Protein AF-A0AAD9NJ13-F1 (afdb_monomer_lite)

Organism: Ridgeia piscesae (NCBI:txid27915)

Radius of gyration: 35.2 Å; chains: 1; bounding box: 75×47×108 Å

Foldseek 3Di:
DDDDDDDDDPPPPPPPPPPADPDPPPDPPVVPVVLVVLLCCVVVVDPLVVLVVVDPDPVSSVVVVVVVNVVSCVVSDDDDDDDDDPLQPPLRDPVLVVLVVQLVVCSVVVPPVSNVVSVVVSVVSSVVSVVVVVVVLVVLVPPPDVVSVVVSVCSVVVDDPDPDPPPPPPPCVVVVVCCVVCVVVVVVVPPDPPPPDDPDPPDPVPVVPPPD

pLDDT: mean 70.77, std 21.35, range [30.42, 97.12]

Secondary structure (DSSP, 8-state):
------SSSSSSSGGGSSS-----TTS-----HHHHHHHHHHHHT--HHHHHHH-SSHHHHHHHHHHHHHHHHHHHS--------S---TT--HHHHHHHHHHHHHHHTT-HHHHHHHHHHHHHHHHHHHHHHHHHHHHHHHSS-HHHHHHHHHHHTT-PPPS-------TTHHHHHHHHHHHHHHHHHTS-S-------S--TTTSTTS--

Sequence (212 aa):
MAPIYGDRMLGVVILVCCEAIPDRKDTAFRKDTAHQGCHVAALNALIWGVFKEAATDIHEYTETVSDYITFCEGPCIPTKTITSYSNDKPWFNTYIKHKLQAKQDAYKDNDKDKYKNARYAAEKAIKTGKVKYPDKLEEILTTNNSKNIWQSLKVITNYKPSPKNTTITDTTLPDKLDDFYSRFEKQNTILPSSVTNLPPPASLLSQLLNLS

Structure (mmCIF, N/CA/C/O backbone):
data_AF-A0AAD9NJ13-F1
#
_entry.id   AF-A0AAD9NJ13-F1
#
loop_
_atom_site.group_PDB
_atom_site.id
_atom_site.type_symbol
_atom_site.label_atom_id
_atom_site.label_alt_id
_atom_site.label_comp_id
_atom_site.label_asym_id
_atom_site.label_entity_id
_atom_site.label_seq_id
_atom_site.pdbx_PDB_ins_code
_atom_site.Cartn_x
_atom_site.Cartn_y
_atom_site.Cartn_z
_atom_site.occupancy
_atom_site.B_iso_or_equiv
_atom_site.auth_seq_id
_atom_site.auth_comp_id
_atom_site.auth_asym_id
_atom_site.auth_atom_id
_atom_site.pdbx_PDB_model_num
ATOM 1 N N . MET A 1 1 ? 37.734 0.197 -51.927 1.00 32.97 1 MET A N 1
ATOM 2 C CA . MET A 1 1 ? 38.590 0.112 -50.724 1.00 32.97 1 MET A CA 1
ATOM 3 C C . MET A 1 1 ? 37.899 0.917 -49.627 1.00 32.97 1 MET A C 1
ATOM 5 O O . MET A 1 1 ? 37.990 2.135 -49.640 1.00 32.97 1 MET A O 1
ATOM 9 N N . ALA A 1 2 ? 37.091 0.274 -48.785 1.00 32.53 2 ALA A N 1
ATOM 10 C CA . ALA A 1 2 ? 36.306 0.930 -47.733 1.00 32.53 2 ALA A CA 1
ATOM 11 C C . ALA A 1 2 ? 36.680 0.307 -46.378 1.00 32.53 2 ALA A C 1
ATOM 13 O O . ALA A 1 2 ? 36.795 -0.920 -46.320 1.00 32.53 2 ALA A O 1
ATOM 14 N N . PRO A 1 3 ? 36.905 1.095 -45.311 1.00 34.59 3 PRO A N 1
ATOM 15 C CA . PRO A 1 3 ? 37.263 0.544 -44.017 1.00 34.59 3 PRO A CA 1
ATOM 16 C C . PRO A 1 3 ? 36.012 0.162 -43.212 1.00 34.59 3 PRO A C 1
ATOM 18 O O . PRO A 1 3 ? 35.143 0.978 -42.918 1.00 34.59 3 PRO A O 1
ATOM 21 N N . ILE A 1 4 ? 35.969 -1.128 -42.900 1.00 38.09 4 ILE A N 1
ATOM 22 C CA . ILE A 1 4 ? 35.412 -1.832 -41.739 1.00 38.09 4 ILE A CA 1
ATOM 23 C C . ILE A 1 4 ? 34.872 -0.903 -40.625 1.00 38.09 4 ILE A C 1
ATOM 25 O O . ILE A 1 4 ? 35.628 -0.397 -39.798 1.00 38.09 4 ILE A O 1
ATOM 29 N N . TYR A 1 5 ? 33.548 -0.737 -40.569 1.00 34.81 5 TYR A N 1
ATOM 30 C CA . TYR A 1 5 ? 32.817 -0.268 -39.387 1.00 34.81 5 TYR A CA 1
ATOM 31 C C . TYR A 1 5 ? 32.155 -1.486 -38.748 1.00 34.81 5 TYR A C 1
ATOM 33 O O . TYR A 1 5 ? 31.104 -1.943 -39.187 1.00 34.81 5 TYR A O 1
ATOM 41 N N . GLY A 1 6 ? 32.796 -2.051 -37.735 1.00 40.91 6 GLY A N 1
ATOM 42 C CA . GLY A 1 6 ? 32.268 -3.227 -37.063 1.00 40.91 6 GLY A CA 1
ATOM 43 C C . GLY A 1 6 ? 33.059 -3.538 -35.818 1.00 40.91 6 GLY A C 1
ATOM 44 O O . GLY A 1 6 ? 33.750 -4.540 -35.823 1.00 40.91 6 GLY A O 1
ATOM 45 N N . ASP A 1 7 ? 32.998 -2.670 -34.797 1.00 39.81 7 ASP A N 1
ATOM 46 C CA . ASP A 1 7 ? 33.358 -3.105 -33.436 1.00 39.81 7 ASP A CA 1
ATOM 47 C C . ASP A 1 7 ? 32.968 -2.165 -32.271 1.00 39.81 7 ASP A C 1
ATOM 49 O O . ASP A 1 7 ? 33.735 -1.993 -31.326 1.00 39.81 7 ASP A O 1
ATOM 53 N N . ARG A 1 8 ? 31.808 -1.481 -32.299 1.00 36.66 8 ARG A N 1
ATOM 54 C CA . ARG A 1 8 ? 31.398 -0.612 -31.159 1.00 36.66 8 ARG A CA 1
ATOM 55 C C . ARG A 1 8 ? 29.909 -0.583 -30.793 1.00 36.66 8 ARG A C 1
ATOM 57 O O . ARG A 1 8 ? 29.502 0.290 -30.036 1.00 36.66 8 ARG A O 1
ATOM 64 N N . MET A 1 9 ? 29.092 -1.533 -31.253 1.00 34.72 9 MET A N 1
ATOM 65 C CA . MET A 1 9 ? 27.637 -1.526 -30.976 1.00 34.72 9 MET A CA 1
ATOM 66 C C . MET A 1 9 ? 27.156 -2.600 -29.982 1.00 34.72 9 MET A C 1
ATOM 68 O O . MET A 1 9 ? 25.964 -2.684 -29.717 1.00 34.72 9 MET A O 1
ATOM 72 N N . LEU A 1 10 ? 28.059 -3.378 -29.371 1.00 41.59 10 LEU A N 1
ATOM 73 C CA . LEU A 1 10 ? 27.711 -4.412 -28.374 1.00 41.59 10 LEU A CA 1
ATOM 74 C C . LEU A 1 10 ? 28.021 -4.021 -26.916 1.00 41.59 10 LEU A C 1
ATOM 76 O O . LEU A 1 10 ? 27.718 -4.770 -25.994 1.00 41.59 10 LEU A O 1
ATOM 80 N N . GLY A 1 11 ? 28.564 -2.823 -26.680 1.00 34.22 11 GLY A N 1
ATOM 81 C CA . GLY A 1 11 ? 28.941 -2.357 -25.338 1.00 34.22 11 GLY A CA 1
ATOM 82 C C . GLY A 1 11 ? 27.849 -1.633 -24.539 1.00 34.22 11 GLY A C 1
ATOM 83 O O . GLY A 1 11 ? 28.101 -1.268 -23.396 1.00 34.22 11 GLY A O 1
ATOM 84 N N . VAL A 1 12 ? 26.661 -1.387 -25.106 1.00 36.84 12 VAL A N 1
ATOM 85 C CA . VAL A 1 12 ? 25.657 -0.483 -24.491 1.00 36.84 12 VAL A CA 1
ATOM 86 C C . VAL A 1 12 ? 24.371 -1.197 -24.051 1.00 36.84 12 VAL A C 1
ATOM 88 O O . VAL A 1 12 ? 23.622 -0.660 -23.243 1.00 36.84 12 VAL A O 1
ATOM 91 N N . VAL A 1 13 ? 24.125 -2.437 -24.479 1.00 37.22 13 VAL A N 1
ATOM 92 C CA . VAL A 1 13 ? 22.830 -3.102 -24.217 1.00 37.22 13 VAL A CA 1
ATOM 93 C C . VAL A 1 13 ? 22.818 -3.939 -22.923 1.00 37.22 13 VAL A C 1
ATOM 95 O O . VAL A 1 13 ? 21.755 -4.201 -22.374 1.00 37.22 13 VAL A O 1
ATOM 98 N N . ILE A 1 14 ? 23.976 -4.275 -22.340 1.00 35.78 14 ILE A N 1
ATOM 99 C CA . ILE A 1 14 ? 24.052 -5.124 -21.125 1.00 35.78 14 ILE A CA 1
ATOM 100 C C . ILE A 1 14 ? 24.054 -4.307 -19.811 1.00 35.78 14 ILE A C 1
ATOM 102 O O . ILE A 1 14 ? 23.885 -4.854 -18.723 1.00 35.78 14 ILE A O 1
ATOM 106 N N . LEU A 1 15 ? 24.162 -2.977 -19.874 1.00 31.58 15 LEU A N 1
ATOM 107 C CA . LEU A 1 15 ? 24.264 -2.119 -18.682 1.00 31.58 15 LEU A CA 1
ATOM 108 C C . LEU A 1 15 ? 22.924 -1.605 -18.122 1.00 31.58 15 LEU A C 1
ATOM 110 O O . LEU A 1 15 ? 22.934 -0.808 -17.190 1.00 31.58 15 LEU A O 1
ATOM 114 N N . VAL A 1 16 ? 21.769 -2.065 -18.620 1.00 35.16 16 VAL A N 1
ATOM 115 C CA . VAL A 1 16 ? 20.467 -1.494 -18.206 1.00 35.16 16 VAL A CA 1
ATOM 116 C C . VAL A 1 16 ? 19.760 -2.261 -17.074 1.00 35.16 16 VAL A C 1
ATOM 118 O O . VAL A 1 16 ? 18.856 -1.713 -16.453 1.00 35.16 16 VAL A O 1
ATOM 121 N N . CYS A 1 17 ? 20.191 -3.464 -16.675 1.00 32.75 17 CYS A N 1
ATOM 122 C CA . CYS A 1 17 ? 19.476 -4.212 -15.618 1.00 32.75 17 CYS A CA 1
ATOM 123 C C . CYS A 1 17 ? 20.109 -4.208 -14.215 1.00 32.75 17 CYS A C 1
ATOM 125 O O . CYS A 1 17 ? 19.505 -4.764 -13.299 1.00 32.75 17 CYS A O 1
ATOM 127 N N . CYS A 1 18 ? 21.267 -3.572 -13.992 1.00 30.42 18 CYS A N 1
ATOM 128 C CA . CYS A 1 18 ? 21.975 -3.676 -12.701 1.00 30.42 18 CYS A CA 1
ATOM 129 C C . CYS A 1 18 ? 21.971 -2.418 -11.809 1.00 30.42 18 CYS A C 1
ATOM 131 O O . CYS A 1 18 ? 22.372 -2.505 -10.649 1.00 30.42 18 CYS A O 1
ATOM 133 N N . GLU A 1 19 ? 21.468 -1.269 -12.267 1.00 31.75 19 GLU A N 1
ATOM 134 C CA . GLU A 1 19 ? 21.466 -0.018 -11.485 1.00 31.75 19 GLU A CA 1
ATOM 135 C C . GLU A 1 19 ? 20.055 0.471 -11.133 1.00 31.75 19 GLU A C 1
ATOM 137 O O . GLU A 1 19 ? 19.665 1.586 -11.460 1.00 31.75 19 GLU A O 1
ATOM 142 N N . ALA A 1 20 ? 19.251 -0.344 -10.441 1.00 35.59 20 ALA A N 1
ATOM 143 C CA . ALA A 1 20 ? 17.959 0.146 -9.949 1.00 35.59 20 ALA A CA 1
ATOM 144 C C . ALA A 1 20 ? 17.380 -0.603 -8.735 1.00 35.59 20 ALA A C 1
ATOM 146 O O . ALA A 1 20 ? 16.194 -0.913 -8.718 1.00 35.59 20 ALA A O 1
ATOM 147 N N . ILE A 1 21 ? 18.147 -0.857 -7.666 1.00 33.00 21 ILE A N 1
ATOM 148 C CA . ILE A 1 21 ? 17.538 -1.230 -6.369 1.00 33.00 21 ILE A CA 1
ATOM 149 C C . ILE A 1 21 ? 18.226 -0.489 -5.210 1.00 33.00 21 ILE A C 1
ATOM 151 O O . ILE A 1 21 ? 19.233 -0.970 -4.689 1.00 33.00 21 ILE A O 1
ATOM 155 N N . PRO A 1 22 ? 17.693 0.655 -4.737 1.00 37.81 22 PRO A N 1
ATOM 156 C CA . PRO A 1 22 ? 18.143 1.240 -3.485 1.00 37.81 22 PRO A CA 1
ATOM 157 C C . PRO A 1 22 ? 17.427 0.575 -2.297 1.00 37.81 22 PRO A C 1
ATOM 159 O O . PRO A 1 22 ? 16.258 0.829 -2.013 1.00 37.81 22 PRO A O 1
ATOM 162 N N . ASP A 1 23 ? 18.186 -0.277 -1.610 1.00 35.44 23 ASP A N 1
ATOM 163 C CA . ASP A 1 23 ? 18.244 -0.443 -0.152 1.00 35.44 23 ASP A CA 1
ATOM 164 C C . ASP A 1 23 ? 16.902 -0.500 0.620 1.00 35.44 23 ASP A C 1
ATOM 166 O O . ASP A 1 23 ? 16.429 0.474 1.223 1.00 35.44 23 ASP A O 1
ATOM 170 N N . ARG A 1 24 ? 16.310 -1.702 0.652 1.00 36.34 24 ARG A N 1
ATOM 171 C CA . ARG A 1 24 ? 15.300 -2.112 1.638 1.00 36.34 24 ARG A CA 1
ATOM 172 C C . ARG A 1 24 ? 15.995 -2.987 2.690 1.00 36.34 24 ARG A C 1
ATOM 174 O O . ARG A 1 24 ? 16.157 -4.183 2.476 1.00 36.34 24 ARG A O 1
ATOM 181 N N . LYS A 1 25 ? 16.391 -2.395 3.821 1.00 36.28 25 LYS A N 1
ATOM 182 C CA . LYS A 1 25 ? 17.205 -3.040 4.875 1.00 36.28 25 LYS A CA 1
ATOM 183 C C . LYS A 1 25 ? 16.550 -4.180 5.677 1.00 36.28 25 LYS A C 1
ATOM 185 O O . LYS A 1 25 ? 17.209 -4.726 6.549 1.00 36.28 25 LYS A O 1
ATOM 190 N N . ASP A 1 26 ? 15.334 -4.618 5.349 1.00 34.91 26 ASP A N 1
ATOM 191 C CA . ASP A 1 26 ? 14.615 -5.631 6.152 1.00 34.91 26 ASP A CA 1
ATOM 192 C C . ASP A 1 26 ? 14.372 -6.965 5.432 1.00 34.91 26 ASP A C 1
ATOM 194 O O . ASP A 1 26 ? 13.619 -7.816 5.898 1.00 34.91 26 ASP A O 1
ATOM 198 N N . THR A 1 27 ? 15.021 -7.190 4.295 1.00 38.06 27 THR A N 1
ATOM 199 C CA . THR A 1 27 ? 15.115 -8.528 3.709 1.00 38.06 27 THR A CA 1
ATOM 200 C C . THR A 1 27 ? 16.558 -8.743 3.332 1.00 38.06 27 THR A C 1
ATOM 202 O O . THR A 1 27 ? 17.082 -7.994 2.509 1.00 38.06 27 THR A O 1
ATOM 205 N N . ALA A 1 28 ? 17.189 -9.755 3.922 1.00 32.47 28 ALA A N 1
ATOM 206 C CA . ALA A 1 28 ? 18.437 -10.305 3.430 1.00 32.47 28 ALA A CA 1
ATOM 207 C C . ALA A 1 28 ? 18.227 -10.739 1.970 1.00 32.47 28 ALA A C 1
ATOM 209 O O . ALA A 1 28 ? 17.860 -11.876 1.683 1.00 32.47 28 ALA A O 1
ATOM 210 N N . PHE A 1 29 ? 18.411 -9.810 1.031 1.00 38.31 29 PHE A N 1
ATOM 211 C CA . PHE A 1 29 ? 18.664 -10.135 -0.357 1.00 38.31 29 PHE A CA 1
ATOM 212 C C . PHE A 1 29 ? 20.084 -10.682 -0.355 1.00 38.31 29 PHE A C 1
ATOM 214 O O . PHE A 1 29 ? 21.062 -9.950 -0.514 1.00 38.31 29 PHE A O 1
ATOM 221 N N . ARG A 1 30 ? 20.190 -11.977 -0.045 1.00 36.28 30 ARG A N 1
ATOM 222 C CA . ARG A 1 30 ? 21.359 -12.771 -0.384 1.00 36.28 30 ARG A CA 1
ATOM 223 C C . ARG A 1 30 ? 21.558 -12.503 -1.871 1.00 36.28 30 ARG A C 1
ATOM 225 O O . ARG A 1 30 ? 20.713 -12.867 -2.681 1.00 36.28 30 ARG A O 1
ATOM 232 N N . LYS A 1 31 ? 22.577 -11.714 -2.219 1.00 37.97 31 LYS A N 1
ATOM 233 C CA . LYS A 1 31 ? 23.008 -11.601 -3.607 1.00 37.97 31 LYS A CA 1
ATOM 234 C C . LYS A 1 31 ? 23.446 -13.012 -3.954 1.00 37.97 31 LYS A C 1
ATOM 236 O O . LYS A 1 31 ? 24.515 -13.435 -3.526 1.00 37.97 31 LYS A O 1
ATOM 241 N N . ASP A 1 32 ? 22.567 -13.769 -4.595 1.00 40.91 32 ASP A N 1
ATOM 242 C CA . ASP A 1 32 ? 22.860 -15.116 -5.050 1.00 40.91 32 ASP A CA 1
ATOM 243 C C . ASP A 1 32 ? 23.833 -14.979 -6.221 1.00 40.91 32 ASP A C 1
ATOM 245 O O . ASP A 1 32 ? 23.467 -15.033 -7.392 1.00 40.91 32 ASP A O 1
ATOM 249 N N . THR A 1 33 ? 25.108 -14.769 -5.892 1.00 45.69 33 THR A N 1
ATOM 250 C CA . THR A 1 33 ? 26.243 -14.719 -6.822 1.00 45.69 33 THR A CA 1
ATOM 251 C C . THR A 1 33 ? 26.310 -15.978 -7.697 1.00 45.69 33 THR A C 1
ATOM 253 O O . THR A 1 33 ? 26.922 -15.957 -8.759 1.00 45.69 33 THR A O 1
ATOM 256 N N . ALA A 1 34 ? 25.628 -17.055 -7.288 1.00 47.22 34 ALA A N 1
ATOM 257 C CA . ALA A 1 34 ? 25.436 -18.282 -8.051 1.00 47.22 34 ALA A CA 1
ATOM 258 C C . ALA A 1 34 ? 24.579 -18.101 -9.323 1.00 47.22 34 ALA A C 1
ATOM 260 O O . ALA A 1 34 ? 24.901 -18.693 -10.348 1.00 47.22 34 ALA A O 1
ATOM 261 N N . HIS A 1 35 ? 23.528 -17.269 -9.299 1.00 50.56 35 HIS A N 1
ATOM 262 C CA . HIS A 1 35 ? 22.681 -17.052 -10.485 1.00 50.56 35 HIS A CA 1
ATOM 263 C C . HIS A 1 35 ? 23.383 -16.175 -11.532 1.00 50.56 35 HIS A C 1
ATOM 265 O O . HIS A 1 35 ? 23.313 -16.466 -12.723 1.00 50.56 35 HIS A O 1
ATOM 271 N N . GLN A 1 36 ? 24.152 -15.169 -11.094 1.00 49.59 36 GLN A N 1
ATOM 272 C CA . GLN A 1 36 ? 24.954 -14.337 -12.001 1.00 49.59 36 GLN A CA 1
ATOM 273 C C . GLN A 1 36 ? 26.058 -15.150 -12.709 1.00 49.59 36 GLN A C 1
ATOM 275 O O . GLN A 1 36 ? 26.383 -14.878 -13.863 1.00 49.59 36 GLN A O 1
ATOM 280 N N . GLY A 1 37 ? 26.611 -16.173 -12.042 1.00 51.12 37 GLY A N 1
ATOM 281 C CA . GLY A 1 37 ? 27.586 -17.097 -12.631 1.00 51.12 37 GLY A CA 1
ATOM 282 C C . GLY A 1 37 ? 26.989 -18.058 -13.666 1.00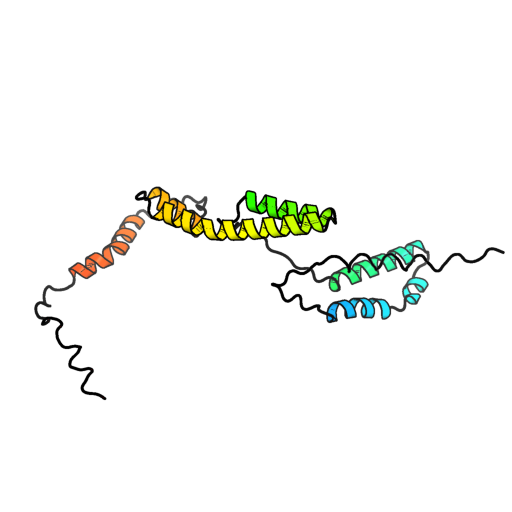 51.12 37 GLY A C 1
ATOM 283 O O . GLY A 1 37 ? 27.666 -18.406 -14.630 1.00 51.12 37 GLY A O 1
ATOM 284 N N . CYS A 1 38 ? 25.715 -18.439 -13.517 1.00 56.09 38 CYS A N 1
ATOM 285 C CA . CYS A 1 38 ? 25.021 -19.321 -14.459 1.00 56.09 38 CYS A CA 1
ATOM 286 C C . CYS A 1 38 ? 24.825 -18.659 -15.834 1.00 56.09 38 CYS A C 1
ATOM 288 O O . CYS A 1 38 ? 25.067 -19.302 -16.851 1.00 56.09 38 CYS A O 1
ATOM 290 N N . HIS A 1 39 ? 24.501 -17.360 -15.869 1.00 56.34 39 HIS A N 1
ATOM 291 C CA . HIS A 1 39 ? 24.297 -16.610 -17.115 1.00 56.34 39 HIS A CA 1
ATOM 292 C C . HIS A 1 39 ? 25.567 -16.540 -17.980 1.00 56.34 39 HIS A C 1
ATOM 294 O O . HIS A 1 39 ? 25.536 -16.790 -19.183 1.00 56.34 39 HIS A O 1
ATOM 300 N N . VAL A 1 40 ? 26.709 -16.232 -17.357 1.00 59.19 40 VAL A N 1
ATOM 301 C CA . VAL A 1 40 ? 27.996 -16.124 -18.061 1.00 59.19 40 VAL A CA 1
ATOM 302 C C . VAL A 1 40 ? 28.516 -17.505 -18.468 1.00 59.19 40 VAL A C 1
ATOM 304 O O . VAL A 1 40 ? 29.058 -17.642 -19.557 1.00 59.19 40 VAL A O 1
ATOM 307 N N . ALA A 1 41 ? 28.320 -18.540 -17.644 1.00 59.91 41 ALA A N 1
ATOM 308 C CA . ALA A 1 41 ? 28.740 -19.903 -17.972 1.00 59.91 41 ALA A CA 1
ATOM 309 C C . ALA A 1 41 ? 27.897 -20.537 -19.089 1.00 59.91 41 ALA A C 1
ATOM 311 O O . ALA A 1 41 ? 28.467 -21.176 -19.967 1.00 59.91 41 ALA A O 1
ATOM 312 N N . ALA A 1 42 ? 26.574 -20.337 -19.086 1.00 60.44 42 ALA A N 1
ATOM 313 C CA . ALA A 1 42 ? 25.687 -20.865 -20.121 1.00 60.44 42 ALA A CA 1
ATOM 314 C C . ALA A 1 42 ? 26.018 -20.261 -21.488 1.00 60.44 42 ALA A C 1
ATOM 316 O O . ALA A 1 42 ? 26.219 -21.016 -22.427 1.00 60.44 42 ALA A O 1
ATOM 317 N N . LEU A 1 43 ? 26.178 -18.933 -21.575 1.00 65.19 43 LEU A N 1
ATOM 318 C CA . LEU A 1 43 ? 26.489 -18.231 -22.827 1.00 65.19 43 LEU A CA 1
ATOM 319 C C . LEU A 1 43 ? 27.948 -18.406 -23.292 1.00 65.19 43 LEU A C 1
ATOM 321 O O . LEU A 1 43 ? 28.199 -18.446 -24.495 1.00 65.19 43 LEU A O 1
ATOM 325 N N . ASN A 1 44 ? 28.914 -18.551 -22.374 1.00 62.47 44 ASN A N 1
ATOM 326 C CA . ASN A 1 44 ? 30.317 -18.815 -22.734 1.00 62.47 44 ASN A CA 1
ATOM 327 C C . ASN A 1 44 ? 30.591 -20.281 -23.094 1.00 62.47 44 ASN A C 1
ATOM 329 O O . ASN A 1 44 ? 31.609 -20.562 -23.723 1.00 62.47 44 ASN A O 1
ATOM 333 N N . ALA A 1 45 ? 29.725 -21.214 -22.691 1.00 60.16 45 ALA A N 1
ATOM 334 C CA . ALA A 1 45 ? 29.843 -22.623 -23.059 1.00 60.16 45 ALA A CA 1
ATOM 335 C C . ALA A 1 45 ? 29.389 -22.903 -24.503 1.00 60.16 45 ALA A C 1
ATOM 337 O O . ALA A 1 45 ? 29.591 -24.014 -24.995 1.00 60.16 45 ALA A O 1
ATOM 338 N N . LEU A 1 46 ? 28.792 -21.922 -25.194 1.00 60.22 46 LEU A N 1
ATOM 339 C CA . LEU A 1 46 ? 28.371 -22.102 -26.576 1.00 60.22 46 LEU A CA 1
ATOM 340 C C . LEU A 1 46 ? 29.503 -21.898 -27.563 1.00 60.22 46 LEU A C 1
ATOM 342 O O . LEU A 1 46 ? 30.108 -20.833 -27.686 1.00 60.22 46 LEU A O 1
ATOM 346 N N . ILE A 1 47 ? 29.677 -22.927 -28.378 1.00 61.38 47 ILE A N 1
ATOM 347 C CA . ILE A 1 47 ? 30.357 -22.838 -29.656 1.00 61.38 47 ILE A CA 1
ATOM 348 C C . ILE A 1 47 ? 29.378 -22.141 -30.612 1.00 61.38 47 ILE A C 1
ATOM 350 O O . ILE A 1 47 ? 28.641 -22.795 -31.345 1.00 61.38 47 ILE A O 1
ATOM 354 N N . TRP A 1 48 ? 29.354 -20.803 -30.600 1.00 73.12 48 TRP A N 1
ATOM 355 C CA . TRP A 1 48 ? 28.555 -19.963 -31.515 1.00 73.12 48 TRP A CA 1
ATOM 356 C C . TRP A 1 48 ? 28.727 -20.346 -32.996 1.00 73.12 48 TRP A C 1
ATOM 358 O O . TRP A 1 48 ? 27.840 -20.118 -33.816 1.00 73.12 48 TRP A O 1
ATOM 368 N N . GLY A 1 49 ? 29.859 -20.979 -33.325 1.00 71.19 49 GLY A N 1
ATOM 369 C CA . GLY A 1 49 ? 30.138 -21.554 -34.638 1.00 71.19 49 GLY A CA 1
ATOM 370 C C . GLY A 1 49 ? 29.108 -22.585 -35.104 1.00 71.19 49 GLY A C 1
ATOM 371 O O . GLY A 1 49 ? 28.788 -22.589 -36.284 1.00 71.19 49 GLY A O 1
ATOM 372 N N . VAL A 1 50 ? 28.509 -23.378 -34.208 1.00 81.56 50 VAL A N 1
ATOM 373 C CA . VAL A 1 50 ? 27.546 -24.431 -34.590 1.00 81.56 50 VAL A CA 1
ATOM 374 C C . VAL A 1 50 ? 26.267 -23.839 -35.186 1.00 81.56 50 VAL A C 1
ATOM 376 O O . VAL A 1 50 ? 25.770 -24.341 -36.187 1.00 81.56 50 VAL A O 1
ATOM 379 N N . PHE A 1 51 ? 25.758 -22.735 -34.633 1.00 81.25 51 PHE A N 1
ATOM 380 C CA . PHE A 1 51 ? 24.593 -22.052 -35.211 1.00 81.25 51 PHE A CA 1
ATOM 381 C C . PHE A 1 51 ? 24.923 -21.390 -36.541 1.00 81.25 51 PHE A C 1
ATOM 383 O O . PHE A 1 51 ? 24.096 -21.362 -37.445 1.00 81.25 51 PHE A O 1
ATOM 390 N N . LYS A 1 52 ? 26.150 -20.881 -36.675 1.00 80.50 52 LYS A N 1
ATOM 391 C CA . LYS A 1 52 ? 26.615 -20.270 -37.917 1.00 80.50 52 LYS A CA 1
ATOM 392 C C . LYS A 1 52 ? 26.802 -21.303 -39.033 1.00 80.50 52 LYS A C 1
ATOM 394 O O . LYS A 1 52 ? 26.593 -20.971 -40.191 1.00 80.50 52 LYS A O 1
ATOM 399 N N . GLU A 1 53 ? 27.210 -22.522 -38.690 1.00 82.62 53 GLU A N 1
ATOM 400 C CA . GLU A 1 53 ? 27.368 -23.639 -39.630 1.00 82.62 53 GLU A CA 1
ATOM 401 C C . GLU A 1 53 ? 26.030 -24.292 -40.000 1.00 82.62 53 GLU A C 1
ATOM 403 O O . GLU A 1 53 ? 25.885 -24.789 -41.114 1.00 82.62 53 GLU A O 1
ATOM 408 N N . ALA A 1 54 ? 25.059 -24.290 -39.084 1.00 83.38 54 ALA A N 1
ATOM 409 C CA . ALA A 1 54 ? 23.731 -24.856 -39.312 1.00 83.38 54 ALA A CA 1
ATOM 410 C C . ALA A 1 54 ? 22.779 -23.911 -40.066 1.00 83.38 54 ALA A C 1
ATOM 412 O O . ALA A 1 54 ? 21.858 -24.389 -40.722 1.00 83.38 54 ALA A O 1
ATOM 413 N N . ALA A 1 55 ? 22.982 -22.594 -39.972 1.00 86.31 55 ALA A N 1
ATOM 414 C CA . ALA A 1 55 ? 22.129 -21.609 -40.626 1.00 86.31 55 ALA A CA 1
ATOM 415 C C . ALA A 1 55 ? 22.464 -21.450 -42.116 1.00 86.31 55 ALA A C 1
ATOM 417 O O . ALA A 1 55 ? 23.628 -21.327 -42.507 1.00 86.31 55 ALA A O 1
ATOM 418 N N . THR A 1 56 ? 21.426 -21.390 -42.947 1.00 87.88 56 THR A N 1
ATOM 419 C CA . THR A 1 56 ? 21.555 -21.180 -44.397 1.00 87.88 56 THR A CA 1
ATOM 420 C C . THR A 1 56 ? 21.571 -19.702 -44.783 1.00 87.88 56 THR A C 1
ATOM 422 O O . THR A 1 56 ? 22.172 -19.335 -45.794 1.00 87.88 56 THR A O 1
ATOM 425 N N . ASP A 1 57 ? 20.962 -18.850 -43.956 1.00 90.50 57 ASP A N 1
ATOM 426 C CA . ASP A 1 57 ? 20.888 -17.402 -44.140 1.00 90.50 57 ASP A CA 1
ATOM 427 C C . ASP A 1 57 ? 21.138 -16.646 -42.822 1.00 90.50 57 ASP A C 1
ATOM 429 O O . ASP A 1 57 ? 20.988 -17.177 -41.717 1.00 90.50 57 ASP A O 1
ATOM 433 N N . ILE A 1 58 ? 21.503 -15.366 -42.932 1.00 88.56 58 ILE A N 1
ATOM 434 C CA . ILE A 1 58 ? 21.719 -14.479 -41.786 1.00 88.56 58 ILE A CA 1
ATOM 435 C C . ILE A 1 58 ? 20.451 -14.299 -40.945 1.00 88.56 58 ILE A C 1
ATOM 437 O O . ILE A 1 58 ? 20.551 -14.125 -39.727 1.00 88.56 58 ILE A O 1
ATOM 441 N N . HIS A 1 59 ? 19.268 -14.351 -41.561 1.00 90.19 59 HIS A N 1
ATOM 442 C CA . HIS A 1 59 ? 18.007 -14.255 -40.831 1.00 90.19 59 HIS A CA 1
ATOM 443 C C . HIS A 1 59 ? 17.750 -15.495 -39.972 1.00 90.19 59 HIS A C 1
ATOM 445 O O . HIS A 1 59 ? 17.470 -15.339 -38.788 1.00 90.19 59 HIS A O 1
ATOM 451 N N . GLU A 1 60 ? 17.973 -16.696 -40.510 1.00 88.94 60 GLU A N 1
ATOM 452 C CA . GLU A 1 60 ? 17.854 -17.963 -39.770 1.00 88.94 60 GLU A CA 1
ATOM 453 C C . GLU A 1 60 ? 18.871 -18.048 -38.618 1.00 88.94 60 GLU A C 1
ATOM 455 O O . GLU A 1 60 ? 18.539 -18.441 -37.497 1.00 88.94 60 GLU A O 1
ATOM 460 N N . TYR A 1 61 ? 20.109 -17.596 -38.848 1.00 87.06 61 TYR A N 1
ATOM 461 C CA . TYR A 1 61 ? 21.113 -17.482 -37.785 1.00 87.06 61 TYR A CA 1
ATOM 462 C C . TYR A 1 61 ? 20.666 -16.529 -36.667 1.00 87.06 61 TYR A C 1
ATOM 464 O O . TYR A 1 61 ? 20.830 -16.821 -35.485 1.00 87.06 61 TYR A O 1
ATOM 472 N N . THR A 1 62 ? 20.099 -15.379 -37.034 1.00 89.19 62 THR A N 1
ATOM 473 C CA . THR A 1 62 ? 19.653 -14.378 -36.054 1.00 89.19 62 THR A CA 1
ATOM 474 C C . THR A 1 62 ? 18.471 -14.895 -35.240 1.00 89.19 62 THR A C 1
ATOM 476 O O . THR A 1 62 ? 18.460 -14.731 -34.024 1.00 89.19 62 THR A O 1
ATOM 479 N N . GLU A 1 63 ? 17.514 -15.556 -35.891 1.00 90.50 63 GLU A N 1
ATOM 480 C CA . GLU A 1 63 ? 16.332 -16.135 -35.248 1.00 90.50 63 GLU A CA 1
ATOM 481 C C . GLU A 1 63 ? 16.719 -17.240 -34.259 1.00 90.50 63 GLU A C 1
ATOM 483 O O . GLU A 1 63 ? 16.374 -17.162 -33.082 1.00 90.50 63 GLU A O 1
ATOM 488 N N . THR A 1 64 ? 17.546 -18.198 -34.687 1.00 88.44 64 THR A N 1
ATOM 489 C CA . THR A 1 64 ? 18.010 -19.301 -33.823 1.00 88.44 64 THR A CA 1
ATOM 490 C C . THR A 1 64 ? 18.820 -18.817 -32.618 1.00 88.44 64 THR A C 1
ATOM 492 O O . THR A 1 64 ? 18.663 -19.337 -31.510 1.00 88.44 64 THR A O 1
ATOM 495 N N . VAL A 1 65 ? 19.661 -17.792 -32.796 1.00 86.69 65 VAL A N 1
ATOM 496 C CA . VAL A 1 65 ? 20.402 -17.165 -31.692 1.00 86.69 65 VAL A CA 1
ATOM 497 C C . VAL A 1 65 ? 19.463 -16.421 -30.741 1.00 86.69 65 VAL A C 1
ATOM 499 O O . VAL A 1 65 ? 19.614 -16.550 -29.524 1.00 86.69 65 VAL A O 1
ATOM 502 N N . SER A 1 66 ? 18.495 -15.664 -31.261 1.00 87.31 66 SER A N 1
ATOM 503 C CA . SER A 1 66 ? 17.495 -14.965 -30.445 1.00 87.31 66 SER A CA 1
ATOM 504 C C . SER A 1 66 ? 16.649 -15.937 -29.622 1.00 87.31 66 SER A C 1
ATOM 506 O O . SER A 1 66 ? 16.523 -15.744 -28.412 1.00 87.31 66 SER A O 1
ATOM 508 N N . ASP A 1 67 ? 16.167 -17.019 -30.233 1.00 87.25 67 ASP A N 1
ATOM 509 C CA . ASP A 1 67 ? 15.397 -18.062 -29.550 1.00 87.25 67 ASP A CA 1
ATOM 510 C C . ASP A 1 67 ? 16.207 -18.730 -28.441 1.00 87.25 67 ASP A C 1
ATOM 512 O O . ASP A 1 67 ? 15.700 -18.970 -27.342 1.00 87.25 67 ASP A O 1
ATOM 516 N N . TYR A 1 68 ? 17.491 -18.992 -28.692 1.00 84.19 68 TYR A N 1
ATOM 517 C CA . TYR A 1 68 ? 18.372 -19.578 -27.690 1.00 84.19 68 TYR A CA 1
ATOM 518 C C . TYR A 1 68 ? 18.637 -18.629 -26.512 1.00 84.19 68 TYR A C 1
ATOM 520 O O . TYR A 1 68 ? 18.665 -19.060 -25.356 1.00 84.19 68 TYR A O 1
ATOM 528 N N . ILE A 1 69 ? 18.803 -17.330 -26.775 1.00 84.69 69 ILE A N 1
ATOM 529 C CA . ILE A 1 69 ? 18.939 -16.317 -25.719 1.00 84.69 69 ILE A CA 1
ATOM 530 C C . ILE A 1 69 ? 17.672 -16.292 -24.859 1.00 84.69 69 ILE A C 1
ATOM 532 O O . ILE A 1 69 ? 17.771 -16.417 -23.638 1.00 84.69 69 ILE A O 1
ATOM 536 N N . THR A 1 70 ? 16.490 -16.232 -25.474 1.00 84.38 70 THR A N 1
ATOM 537 C CA . THR A 1 70 ? 15.207 -16.259 -24.754 1.00 84.38 70 THR A CA 1
ATOM 538 C C . THR A 1 70 ? 14.992 -17.573 -23.995 1.00 84.38 70 THR A C 1
ATOM 540 O O . THR A 1 70 ? 14.469 -17.574 -22.879 1.00 84.38 70 THR A O 1
ATOM 543 N N . PHE A 1 71 ? 15.458 -18.702 -24.533 1.00 84.12 71 PHE A N 1
ATOM 544 C CA . PHE A 1 71 ? 15.469 -19.977 -23.815 1.00 84.12 71 PHE A CA 1
ATOM 545 C C . PHE A 1 71 ? 16.339 -19.915 -22.553 1.00 84.12 71 PHE A C 1
ATOM 547 O O . PHE A 1 71 ? 15.916 -20.397 -21.502 1.00 84.12 71 PHE A O 1
ATOM 554 N N . CYS A 1 72 ? 17.521 -19.298 -22.630 1.00 77.62 72 CYS A N 1
ATOM 555 C CA . CYS A 1 72 ? 18.418 -19.109 -21.488 1.00 77.62 72 CYS A CA 1
ATOM 556 C C . CYS A 1 72 ? 17.875 -18.109 -20.453 1.00 77.62 72 CYS A C 1
ATOM 558 O O . CYS A 1 72 ? 18.176 -18.239 -19.267 1.00 77.62 72 CYS A O 1
ATOM 560 N N . GLU A 1 73 ? 17.037 -17.149 -20.849 1.00 78.25 73 GLU A N 1
ATOM 561 C CA . GLU A 1 73 ? 16.398 -16.204 -19.921 1.00 78.25 73 GLU A CA 1
ATOM 562 C C . GLU A 1 73 ? 15.468 -16.906 -18.918 1.00 78.25 73 GLU A C 1
ATOM 564 O O . GLU A 1 73 ? 15.484 -16.584 -17.727 1.00 78.25 73 GLU A O 1
ATOM 569 N N . GLY A 1 74 ? 14.700 -17.901 -19.371 1.00 71.62 74 GLY A N 1
ATOM 570 C CA . GLY A 1 74 ? 13.726 -18.634 -18.551 1.00 71.62 74 GLY A CA 1
ATOM 571 C C . GLY A 1 74 ? 14.295 -19.267 -17.267 1.00 71.62 74 GLY A C 1
ATOM 572 O O . GLY A 1 74 ? 13.763 -19.012 -16.185 1.00 71.62 74 GLY A O 1
ATOM 573 N N . PRO A 1 75 ? 15.361 -20.086 -17.337 1.00 71.44 75 PRO A N 1
ATOM 574 C CA . PRO A 1 75 ? 15.983 -20.700 -16.166 1.00 71.44 75 PRO A CA 1
ATOM 575 C C . PRO A 1 75 ? 16.935 -19.758 -15.413 1.00 71.44 75 PRO A C 1
ATOM 577 O O . PRO A 1 75 ? 17.180 -19.978 -14.226 1.00 71.44 75 PRO A O 1
ATOM 580 N N . CYS A 1 76 ? 17.478 -18.719 -16.059 1.00 69.44 76 CYS A N 1
ATOM 581 C CA . CYS A 1 76 ? 18.405 -17.787 -15.409 1.00 69.44 76 CYS A CA 1
ATOM 582 C C . CYS A 1 76 ? 17.698 -16.705 -14.577 1.00 69.44 76 CYS A C 1
ATOM 584 O O . CYS A 1 76 ? 18.298 -16.179 -13.635 1.00 69.44 76 CYS A O 1
ATOM 586 N N . ILE A 1 77 ? 16.441 -16.374 -14.889 1.00 72.62 77 ILE A N 1
ATOM 587 C CA . ILE A 1 77 ? 15.660 -15.372 -14.157 1.00 72.62 77 ILE A CA 1
ATOM 588 C C . ILE A 1 77 ? 14.791 -16.080 -13.103 1.00 72.62 77 ILE A C 1
ATOM 590 O O . ILE A 1 77 ? 13.791 -16.717 -13.446 1.00 72.62 77 ILE A O 1
ATOM 594 N N . PRO A 1 78 ? 15.103 -15.958 -11.797 1.00 69.44 78 PRO A N 1
ATOM 595 C CA . PRO A 1 78 ? 14.293 -16.577 -10.758 1.00 69.44 78 PRO A CA 1
ATOM 596 C C . PRO A 1 78 ? 12.910 -15.915 -10.713 1.00 69.44 78 PRO A C 1
ATOM 598 O O . PRO A 1 78 ? 12.739 -14.810 -10.190 1.00 69.44 78 PRO A O 1
ATOM 601 N N . THR A 1 79 ? 11.902 -16.605 -11.243 1.00 71.38 79 THR A N 1
ATOM 602 C CA . THR A 1 79 ? 10.517 -16.129 -11.225 1.00 71.38 79 THR A CA 1
ATOM 603 C C . THR A 1 79 ? 9.911 -16.372 -9.846 1.00 71.38 79 THR A C 1
ATOM 605 O O . THR A 1 79 ? 9.863 -17.499 -9.354 1.00 71.38 79 THR A O 1
ATOM 608 N N . LYS A 1 80 ? 9.439 -15.304 -9.196 1.00 75.44 80 LYS A N 1
ATOM 609 C CA . LYS A 1 80 ? 8.750 -15.385 -7.902 1.00 75.44 80 LYS A CA 1
ATOM 610 C C . LYS A 1 80 ? 7.273 -15.065 -8.083 1.00 75.44 80 LYS A C 1
ATOM 612 O O . LYS A 1 80 ? 6.912 -13.922 -8.351 1.00 75.44 80 LYS A O 1
ATOM 617 N N . THR A 1 81 ? 6.414 -16.056 -7.864 1.00 74.88 81 THR A N 1
ATOM 618 C CA . THR A 1 81 ? 4.963 -15.849 -7.817 1.00 74.88 81 THR A CA 1
ATOM 619 C C . THR A 1 81 ? 4.586 -15.208 -6.484 1.00 74.88 81 THR A C 1
ATOM 621 O O . THR A 1 81 ? 4.676 -15.838 -5.431 1.00 74.88 81 THR A O 1
ATOM 624 N N . ILE A 1 82 ? 4.165 -13.941 -6.512 1.00 70.81 82 ILE A N 1
ATOM 625 C CA . ILE A 1 82 ? 3.658 -13.241 -5.327 1.00 70.81 82 ILE A CA 1
ATOM 626 C C . ILE A 1 82 ? 2.143 -13.439 -5.273 1.00 70.81 82 ILE A C 1
ATOM 628 O O . ILE A 1 82 ? 1.395 -12.809 -6.019 1.00 70.81 82 ILE A O 1
ATOM 632 N N . THR A 1 83 ? 1.670 -14.296 -4.370 1.00 61.28 83 THR A N 1
ATOM 633 C CA . THR A 1 83 ? 0.236 -14.415 -4.085 1.00 61.28 83 THR A CA 1
ATOM 634 C C . THR A 1 83 ? -0.221 -13.189 -3.294 1.00 61.28 83 THR A C 1
ATOM 636 O O . THR A 1 83 ? 0.096 -13.048 -2.110 1.00 61.28 83 THR A O 1
ATOM 639 N N . SER A 1 84 ? -0.953 -12.285 -3.946 1.00 51.59 84 SER A N 1
ATOM 640 C CA . SER A 1 84 ? -1.617 -11.170 -3.271 1.00 51.59 84 SER A CA 1
ATOM 641 C C . SER A 1 84 ? -2.921 -11.664 -2.648 1.00 51.59 84 SER A C 1
ATOM 643 O O . SER A 1 84 ? -3.859 -12.031 -3.353 1.00 51.59 84 SER A O 1
ATOM 645 N N . TYR A 1 85 ? -2.988 -11.698 -1.319 1.00 58.84 85 TYR A N 1
ATOM 646 C CA . TYR A 1 85 ? -4.232 -11.989 -0.617 1.00 58.84 85 TYR A CA 1
ATOM 647 C C . TYR A 1 85 ? -5.063 -10.712 -0.536 1.00 58.84 85 TYR A C 1
ATOM 649 O O . TYR A 1 85 ? -4.574 -9.685 -0.072 1.00 58.84 85 TYR A O 1
ATOM 657 N N . SER A 1 86 ? -6.349 -10.791 -0.887 1.00 56.41 86 SER A N 1
ATOM 658 C CA . SER A 1 86 ? -7.327 -9.697 -0.742 1.00 56.41 86 SER A CA 1
ATOM 659 C C . SER A 1 86 ? -7.671 -9.379 0.729 1.00 56.41 86 SER A C 1
ATOM 661 O O . SER A 1 86 ? -8.776 -8.928 1.034 1.00 56.41 86 SER A O 1
ATOM 663 N N . ASN A 1 87 ? -6.758 -9.681 1.652 1.00 59.50 87 ASN A N 1
ATOM 664 C CA . ASN A 1 87 ? -6.875 -9.449 3.079 1.00 59.50 87 ASN A CA 1
ATOM 665 C C . ASN A 1 87 ? -6.072 -8.186 3.415 1.00 59.50 87 ASN A C 1
ATOM 667 O O . ASN A 1 87 ? -5.004 -8.239 4.033 1.00 59.50 87 ASN A O 1
ATOM 671 N N . ASP A 1 88 ? -6.558 -7.052 2.902 1.00 70.25 88 ASP A N 1
ATOM 672 C CA . ASP A 1 88 ? -5.991 -5.747 3.219 1.00 70.25 88 ASP A CA 1
ATOM 673 C C . ASP A 1 88 ? -6.029 -5.583 4.735 1.00 70.25 88 ASP A C 1
ATOM 675 O O . ASP A 1 88 ? -7.070 -5.720 5.379 1.00 70.25 88 ASP A O 1
ATOM 679 N N . LYS A 1 89 ? -4.865 -5.312 5.322 1.00 81.06 89 LYS A N 1
ATOM 680 C CA . LYS A 1 89 ? -4.782 -5.076 6.760 1.00 81.06 89 LYS A CA 1
ATOM 681 C C . LYS A 1 89 ? -5.715 -3.908 7.100 1.00 81.06 89 LYS A C 1
ATOM 683 O O . LYS A 1 89 ? -5.692 -2.914 6.383 1.00 81.06 89 LYS A O 1
ATOM 688 N N . PRO A 1 90 ? -6.494 -3.956 8.188 1.00 78.44 90 PRO A N 1
ATOM 689 C CA . PRO A 1 90 ? -7.529 -2.950 8.435 1.00 78.44 90 PRO A CA 1
ATOM 690 C C . PRO A 1 90 ? -6.963 -1.551 8.750 1.00 78.44 90 PRO A C 1
ATOM 692 O O . PRO A 1 90 ? -7.638 -0.543 8.562 1.00 78.44 90 PRO A O 1
ATOM 695 N N . TRP A 1 91 ? -5.684 -1.459 9.135 1.00 85.44 91 TRP A N 1
ATOM 696 C CA . TRP A 1 91 ? -4.942 -0.195 9.222 1.00 85.44 91 TRP A CA 1
ATOM 697 C C . TRP A 1 91 ? -4.446 0.340 7.865 1.00 85.44 91 TRP A C 1
ATOM 699 O O . TRP A 1 91 ? -3.956 1.467 7.790 1.00 85.44 91 TRP A O 1
ATOM 709 N N . PHE A 1 92 ? -4.531 -0.451 6.793 1.00 87.69 92 PHE A N 1
ATOM 710 C CA . PHE A 1 92 ? -4.066 -0.125 5.447 1.00 87.69 92 PHE A CA 1
ATOM 711 C C . PHE A 1 92 ? -5.182 0.550 4.642 1.00 87.69 92 PHE A C 1
ATOM 713 O O . PHE A 1 92 ? -5.967 -0.082 3.941 1.00 87.69 92 PHE A O 1
ATOM 720 N N . ASN A 1 93 ? -5.259 1.871 4.769 1.00 87.81 93 ASN A N 1
ATOM 721 C CA . ASN A 1 93 ? -6.291 2.693 4.142 1.00 87.81 93 ASN A CA 1
ATOM 722 C C . ASN A 1 93 ? -5.863 3.260 2.770 1.00 87.81 93 ASN A C 1
ATOM 724 O O . ASN A 1 93 ? -4.704 3.167 2.355 1.00 87.81 93 ASN A O 1
ATOM 728 N N . THR A 1 94 ? -6.808 3.893 2.066 1.00 90.00 94 THR A N 1
ATOM 729 C CA . THR A 1 94 ? -6.570 4.573 0.778 1.00 90.00 94 THR A CA 1
ATOM 730 C C . THR A 1 94 ? -5.506 5.666 0.882 1.00 90.00 94 THR A C 1
ATOM 732 O O . THR A 1 94 ? -4.684 5.806 -0.016 1.00 90.00 94 THR A O 1
ATOM 735 N N . TYR A 1 95 ? -5.446 6.390 2.001 1.00 92.38 95 TYR A N 1
ATOM 736 C CA . TYR A 1 95 ? -4.421 7.406 2.248 1.00 92.38 95 TYR A CA 1
ATOM 737 C C . TYR A 1 95 ? -2.997 6.824 2.213 1.00 92.38 95 TYR A C 1
ATOM 739 O O . TYR A 1 95 ? -2.117 7.372 1.548 1.00 92.38 95 TYR A O 1
AT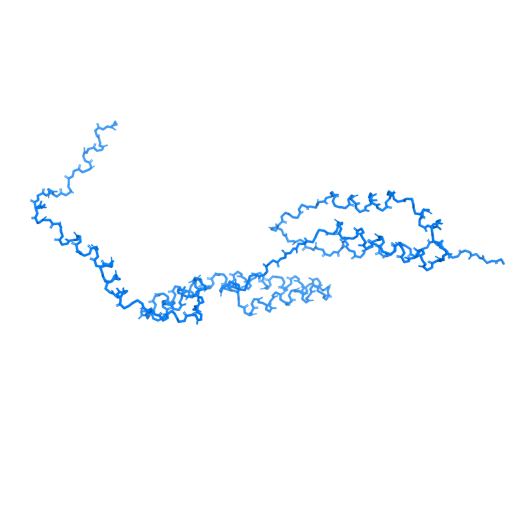OM 747 N N . ILE A 1 96 ? -2.767 5.683 2.868 1.00 93.12 96 ILE A N 1
ATOM 748 C CA . ILE A 1 96 ? -1.478 4.980 2.836 1.00 93.12 96 ILE A CA 1
ATOM 749 C C . ILE A 1 96 ? -1.184 4.467 1.422 1.00 93.12 96 ILE A C 1
ATOM 751 O O . ILE A 1 96 ? -0.046 4.602 0.966 1.00 93.12 96 ILE A O 1
ATOM 755 N N . LYS A 1 97 ? -2.194 3.947 0.702 1.00 91.81 97 LYS A N 1
ATOM 756 C CA . LYS A 1 97 ? -2.051 3.547 -0.712 1.00 91.81 97 LYS A CA 1
ATOM 757 C C . LYS A 1 97 ? -1.576 4.722 -1.573 1.00 91.81 97 LYS A C 1
ATOM 759 O O . LYS A 1 97 ? -0.582 4.575 -2.276 1.00 91.81 97 LYS A O 1
ATOM 764 N N . HIS A 1 98 ? -2.177 5.905 -1.430 1.00 95.25 98 HIS A N 1
ATOM 765 C CA . HIS A 1 98 ? -1.742 7.114 -2.140 1.00 95.25 98 HIS A CA 1
ATOM 766 C C . HIS A 1 98 ? -0.308 7.531 -1.796 1.00 95.25 98 HIS A C 1
ATOM 768 O O . HIS A 1 98 ? 0.446 7.915 -2.686 1.00 95.25 98 HIS A O 1
ATOM 774 N N . LYS A 1 99 ? 0.112 7.440 -0.526 1.00 96.38 99 LYS A N 1
ATOM 775 C CA . LYS A 1 99 ? 1.506 7.746 -0.150 1.00 96.38 99 LYS A CA 1
ATOM 776 C C . LYS A 1 99 ? 2.502 6.747 -0.739 1.00 96.38 99 LYS A C 1
ATOM 778 O O . LYS A 1 99 ? 3.581 7.148 -1.168 1.00 96.38 99 LYS A O 1
ATOM 783 N N . LEU A 1 100 ? 2.145 5.465 -0.785 1.00 94.50 100 LEU A N 1
ATOM 784 C CA . LEU A 1 100 ? 2.967 4.437 -1.426 1.00 94.50 100 LEU A CA 1
ATOM 785 C C . LEU A 1 100 ? 3.031 4.612 -2.943 1.00 94.50 100 LEU A C 1
ATOM 787 O O . LEU A 1 100 ? 4.105 4.440 -3.516 1.00 94.50 100 LEU A O 1
ATOM 791 N N . GLN A 1 101 ? 1.920 4.999 -3.568 1.00 94.31 101 GLN A N 1
ATOM 792 C CA . GLN A 1 101 ? 1.866 5.308 -4.991 1.00 94.31 101 GLN A CA 1
ATOM 793 C C . GLN A 1 101 ? 2.737 6.522 -5.323 1.00 94.31 101 GLN A C 1
ATOM 795 O O . GLN A 1 101 ? 3.619 6.401 -6.159 1.00 94.31 101 GLN A O 1
ATOM 800 N N . ALA A 1 102 ? 2.621 7.624 -4.577 1.00 95.00 102 ALA A N 1
ATOM 801 C CA . ALA A 1 102 ? 3.471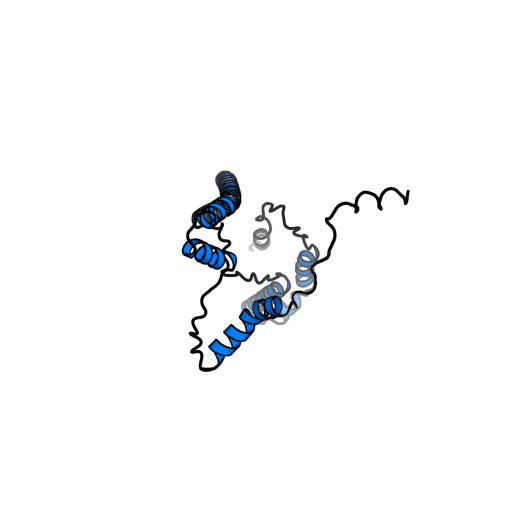 8.802 -4.769 1.00 95.00 102 ALA A CA 1
ATOM 802 C C . ALA A 1 102 ? 4.972 8.484 -4.636 1.00 95.00 102 ALA A C 1
ATOM 804 O O . ALA A 1 102 ? 5.798 9.057 -5.342 1.00 95.00 102 ALA A O 1
ATOM 805 N N . LYS A 1 103 ? 5.336 7.546 -3.748 1.00 95.88 103 LYS A N 1
ATOM 806 C CA . LYS A 1 1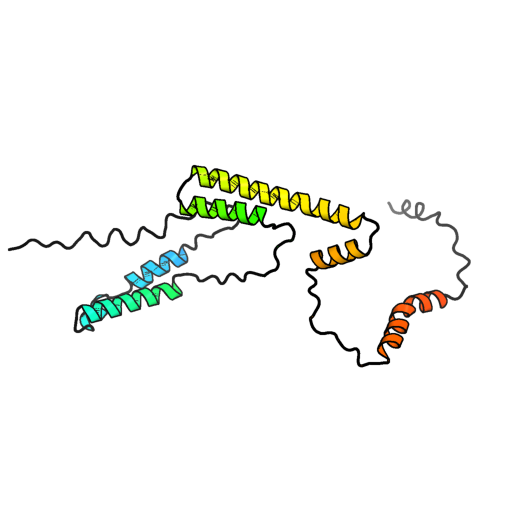03 ? 6.710 7.038 -3.644 1.00 95.88 103 LYS A CA 1
ATOM 807 C C . LYS A 1 103 ? 7.125 6.264 -4.900 1.00 95.88 103 LYS A C 1
ATOM 809 O O . LYS A 1 103 ? 8.249 6.428 -5.361 1.00 95.88 103 LYS A O 1
ATOM 814 N N . GLN A 1 104 ? 6.242 5.416 -5.426 1.00 94.25 104 GLN A N 1
ATOM 815 C CA . GLN A 1 104 ? 6.502 4.658 -6.650 1.00 94.25 104 GLN A CA 1
ATOM 816 C C . GLN A 1 104 ? 6.611 5.574 -7.872 1.00 94.25 104 GLN A C 1
ATOM 818 O O . GLN A 1 104 ? 7.481 5.360 -8.709 1.00 94.25 104 GLN A O 1
ATOM 823 N N . ASP A 1 105 ? 5.768 6.598 -7.956 1.00 94.25 105 ASP A N 1
ATOM 824 C CA . ASP A 1 105 ? 5.785 7.570 -9.046 1.00 94.25 105 ASP A CA 1
ATOM 825 C C . ASP A 1 105 ? 7.071 8.402 -8.998 1.00 94.25 105 ASP A C 1
ATOM 827 O O . ASP A 1 105 ? 7.775 8.489 -9.994 1.00 94.25 105 ASP A O 1
ATOM 831 N N . ALA A 1 106 ? 7.482 8.881 -7.818 1.00 94.94 106 ALA A N 1
ATOM 832 C CA . ALA A 1 106 ? 8.760 9.580 -7.658 1.00 94.94 106 ALA A CA 1
ATOM 833 C C . ALA A 1 106 ? 9.981 8.715 -8.027 1.00 94.94 106 ALA A C 1
ATOM 835 O O . ALA A 1 106 ? 10.977 9.229 -8.525 1.00 94.94 106 ALA A O 1
ATOM 836 N N . TYR A 1 107 ? 9.902 7.401 -7.791 1.00 91.31 107 TYR A N 1
ATOM 837 C CA . TYR A 1 107 ? 10.933 6.462 -8.226 1.00 91.31 107 TYR A CA 1
ATOM 838 C C . TYR A 1 107 ? 10.963 6.316 -9.754 1.00 91.31 107 TYR A C 1
ATOM 840 O O . TYR A 1 107 ? 12.042 6.327 -10.338 1.00 91.31 107 TYR A O 1
ATOM 848 N N . LYS A 1 108 ? 9.795 6.224 -10.404 1.00 94.06 108 LYS A N 1
ATOM 849 C CA . LYS A 1 108 ? 9.689 6.177 -11.872 1.00 94.06 108 LYS A CA 1
ATOM 850 C C . LYS A 1 108 ? 10.181 7.467 -12.530 1.00 94.06 108 LYS A C 1
ATOM 852 O O . LYS A 1 108 ? 10.820 7.399 -13.572 1.00 94.06 108 LYS A O 1
ATOM 857 N N . ASP A 1 109 ? 9.937 8.609 -11.892 1.00 91.62 109 ASP A N 1
ATOM 858 C CA . ASP A 1 109 ? 10.398 9.928 -12.340 1.00 91.62 109 ASP A CA 1
ATOM 859 C C . ASP A 1 109 ? 11.922 10.127 -12.156 1.00 91.62 109 ASP A C 1
ATOM 861 O O . ASP A 1 109 ? 12.464 11.144 -12.580 1.00 91.62 109 ASP A O 1
ATOM 865 N N . ASN A 1 110 ? 12.622 9.182 -11.506 1.00 92.06 110 ASN A N 1
ATOM 866 C CA . ASN A 1 110 ? 14.048 9.241 -11.151 1.00 92.06 110 ASN A CA 1
ATOM 867 C C . ASN A 1 110 ? 14.459 10.496 -10.339 1.00 92.06 110 ASN A C 1
ATOM 869 O O . ASN A 1 110 ? 15.630 10.882 -10.300 1.00 92.06 110 ASN A O 1
ATOM 873 N N . ASP A 1 111 ? 13.499 11.123 -9.651 1.00 93.31 111 ASP A N 1
ATOM 874 C CA . ASP A 1 111 ? 13.710 12.292 -8.795 1.00 93.31 111 ASP A CA 1
ATOM 875 C C . ASP A 1 111 ? 14.053 11.840 -7.367 1.00 93.31 111 ASP A C 1
ATOM 877 O O . ASP A 1 111 ? 13.199 11.398 -6.587 1.00 93.31 111 ASP A O 1
ATOM 881 N N . LYS A 1 112 ? 15.339 11.948 -7.016 1.00 92.56 112 LYS A N 1
ATOM 882 C CA . LYS A 1 112 ? 15.883 11.462 -5.738 1.00 92.56 112 LYS A CA 1
ATOM 883 C C . LYS A 1 112 ? 15.314 12.201 -4.525 1.00 92.56 112 LYS A C 1
ATOM 885 O O . LYS A 1 112 ? 15.041 11.561 -3.502 1.00 92.56 112 LYS A O 1
ATOM 890 N N . ASP A 1 113 ? 15.115 13.512 -4.619 1.00 94.25 113 ASP A N 1
ATOM 891 C CA . ASP A 1 113 ? 14.648 14.327 -3.494 1.00 94.25 113 ASP A CA 1
ATOM 892 C C . ASP A 1 113 ? 13.152 14.123 -3.259 1.00 94.25 113 ASP A C 1
ATOM 894 O O . ASP A 1 113 ? 12.711 13.878 -2.124 1.00 94.25 113 ASP A O 1
ATOM 898 N N . LYS A 1 114 ? 12.367 14.100 -4.341 1.00 93.94 114 LYS A N 1
ATOM 899 C CA . LYS A 1 114 ? 10.943 13.747 -4.294 1.00 93.94 114 LYS A CA 1
ATOM 900 C C . LYS A 1 114 ? 10.746 12.327 -3.768 1.00 93.94 114 LYS A C 1
ATOM 902 O O . LYS A 1 114 ? 9.882 12.113 -2.912 1.00 93.94 114 LYS A O 1
ATOM 907 N N . TYR A 1 115 ? 11.583 11.373 -4.186 1.00 95.94 115 TYR A N 1
ATOM 908 C CA . TYR A 1 115 ? 11.541 9.999 -3.681 1.00 95.94 115 TYR A CA 1
ATOM 909 C C . TYR A 1 115 ? 11.829 9.927 -2.180 1.00 95.94 115 TYR A C 1
ATOM 911 O O . TYR A 1 115 ? 11.081 9.278 -1.443 1.00 95.94 115 TYR A O 1
ATOM 919 N N . LYS A 1 116 ? 12.870 10.617 -1.694 1.00 95.88 116 LYS A N 1
ATOM 920 C CA . LYS A 1 116 ? 13.221 10.650 -0.264 1.00 95.88 116 LYS A CA 1
ATOM 921 C C . LYS A 1 116 ? 12.065 11.184 0.585 1.00 95.88 116 LYS A C 1
ATOM 923 O O . LYS A 1 116 ? 11.700 10.568 1.592 1.00 95.88 116 LYS A O 1
ATOM 928 N N . ASN A 1 117 ? 11.448 12.278 0.147 1.00 97.12 117 ASN A N 1
ATOM 929 C CA . ASN A 1 117 ? 10.311 12.887 0.836 1.00 97.12 117 ASN A CA 1
ATOM 930 C C . ASN A 1 117 ? 9.072 11.982 0.812 1.00 97.12 117 ASN A C 1
ATOM 932 O O . ASN A 1 117 ? 8.445 11.751 1.851 1.00 97.12 117 ASN A O 1
ATOM 936 N N . ALA A 1 118 ? 8.740 11.410 -0.349 1.00 96.12 118 ALA A N 1
ATOM 937 C CA . ALA A 1 118 ? 7.612 10.495 -0.497 1.00 96.12 118 ALA A CA 1
ATOM 938 C C . ALA A 1 118 ? 7.804 9.202 0.314 1.00 96.12 118 ALA A C 1
ATOM 940 O O . ALA A 1 118 ? 6.858 8.718 0.941 1.00 96.12 118 ALA A O 1
ATOM 941 N N . ARG A 1 119 ? 9.035 8.678 0.379 1.00 95.81 119 ARG A N 1
ATOM 942 C CA . ARG A 1 119 ? 9.401 7.536 1.227 1.00 95.81 119 ARG A CA 1
ATOM 943 C C . ARG A 1 119 ? 9.141 7.841 2.697 1.00 95.81 119 ARG A C 1
ATOM 945 O O . ARG A 1 119 ? 8.425 7.078 3.345 1.00 95.81 119 ARG A O 1
ATOM 952 N N . TYR A 1 120 ? 9.664 8.957 3.204 1.00 97.12 120 TYR A N 1
ATOM 953 C CA . TYR A 1 120 ? 9.455 9.353 4.599 1.00 97.12 120 TYR A CA 1
ATOM 954 C C . TYR A 1 120 ? 7.965 9.551 4.914 1.00 97.12 120 TYR A C 1
ATOM 956 O O . TYR A 1 120 ? 7.464 9.066 5.932 1.00 97.12 120 TYR A O 1
ATOM 964 N N . ALA A 1 121 ? 7.224 10.199 4.011 1.00 96.31 121 AL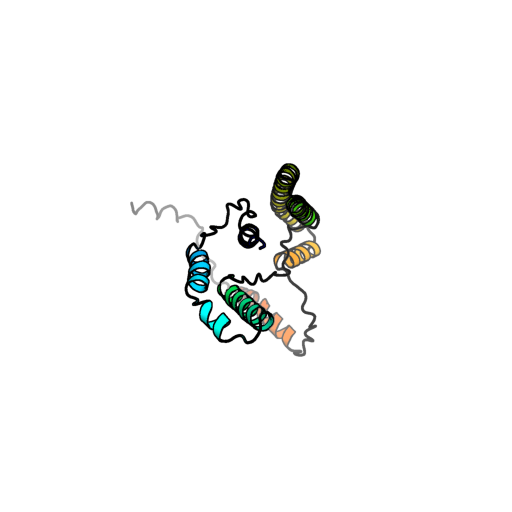A A N 1
ATOM 965 C CA . ALA A 1 121 ? 5.785 10.392 4.159 1.00 96.31 121 ALA A CA 1
ATOM 966 C C . ALA A 1 121 ? 5.013 9.061 4.198 1.00 96.31 121 ALA A C 1
ATOM 968 O O . ALA A 1 121 ? 4.106 8.904 5.018 1.00 96.31 121 ALA A O 1
ATOM 969 N N . ALA A 1 122 ? 5.378 8.093 3.352 1.00 95.94 122 ALA A N 1
ATOM 970 C CA . ALA A 1 122 ? 4.771 6.765 3.343 1.00 95.94 122 ALA A CA 1
ATOM 971 C C . ALA A 1 122 ? 5.080 5.981 4.627 1.00 95.94 122 ALA A C 1
ATOM 973 O O . ALA A 1 122 ? 4.172 5.408 5.230 1.00 95.94 122 ALA A O 1
ATOM 974 N N . GLU A 1 123 ? 6.331 5.994 5.090 1.00 95.38 123 GLU A N 1
ATOM 975 C CA . GLU A 1 123 ? 6.729 5.346 6.346 1.00 95.38 123 GLU A CA 1
ATOM 976 C C . GLU A 1 123 ? 5.989 5.947 7.548 1.00 95.38 123 GLU A C 1
ATOM 978 O O . GLU A 1 123 ? 5.472 5.211 8.394 1.00 95.38 123 GLU A O 1
ATOM 983 N N . LYS A 1 124 ? 5.869 7.280 7.595 1.00 96.81 124 LYS A N 1
ATOM 984 C CA . LYS A 1 124 ? 5.103 7.984 8.630 1.00 96.81 124 LYS A CA 1
ATOM 985 C C . LYS A 1 124 ? 3.623 7.606 8.584 1.00 96.81 124 LYS A C 1
ATOM 987 O O . LYS A 1 124 ? 3.066 7.251 9.618 1.00 96.81 124 LYS A O 1
ATOM 992 N N . ALA A 1 125 ? 3.007 7.601 7.402 1.00 94.56 125 ALA A N 1
ATOM 993 C CA . ALA A 1 125 ? 1.606 7.216 7.232 1.00 94.56 125 ALA A CA 1
ATOM 994 C C . ALA A 1 125 ? 1.333 5.776 7.700 1.00 94.56 125 ALA A C 1
ATOM 996 O O . ALA A 1 125 ? 0.337 5.534 8.381 1.00 94.56 125 ALA A O 1
ATOM 997 N N . ILE A 1 126 ? 2.235 4.835 7.400 1.00 93.94 126 ILE A N 1
ATOM 998 C CA . ILE A 1 126 ? 2.130 3.441 7.857 1.00 93.94 126 ILE A CA 1
ATOM 999 C C . ILE A 1 126 ? 2.241 3.354 9.380 1.00 93.94 126 ILE A C 1
ATOM 1001 O O . ILE A 1 126 ? 1.420 2.687 10.009 1.00 93.94 126 ILE A O 1
ATOM 1005 N N . LYS A 1 127 ? 3.235 4.022 9.982 1.00 94.94 127 LYS A N 1
ATOM 1006 C CA . LYS A 1 127 ? 3.408 4.049 11.445 1.00 94.94 127 LYS A CA 1
ATOM 1007 C C . LYS A 1 127 ? 2.162 4.611 12.125 1.00 94.94 127 LYS A C 1
ATOM 1009 O O . LYS A 1 127 ? 1.611 3.971 13.012 1.00 94.94 127 LYS A O 1
ATOM 1014 N N . THR A 1 128 ? 1.667 5.752 11.649 1.00 94.12 128 THR A N 1
ATOM 1015 C CA . THR A 1 128 ? 0.447 6.373 12.174 1.00 94.12 128 THR A CA 1
ATOM 1016 C C . THR A 1 128 ? -0.779 5.479 11.998 1.00 94.12 128 THR A C 1
ATOM 1018 O O . THR A 1 128 ? -1.564 5.356 12.930 1.00 94.12 128 THR A O 1
ATOM 1021 N N . GLY A 1 129 ? -0.949 4.828 10.844 1.00 92.25 129 GLY A N 1
ATOM 1022 C CA . GLY A 1 129 ? -2.071 3.913 10.616 1.00 92.25 129 GLY A CA 1
ATOM 1023 C C . GLY A 1 129 ? -2.062 2.721 11.573 1.00 92.25 129 GLY A C 1
ATOM 1024 O O . GLY A 1 129 ? -3.100 2.380 12.135 1.00 92.25 129 GLY A O 1
ATOM 1025 N N . LYS A 1 130 ? -0.885 2.129 11.808 1.00 91.94 130 LYS A N 1
ATOM 1026 C CA . LYS A 1 130 ? -0.721 1.018 12.756 1.00 91.94 130 LYS A CA 1
ATOM 1027 C C . LYS A 1 130 ? -1.027 1.416 14.198 1.00 91.94 130 LYS A C 1
ATOM 1029 O O . LYS A 1 130 ? -1.614 0.608 14.901 1.00 91.94 130 LYS A O 1
ATOM 1034 N N . VAL A 1 131 ? -0.632 2.622 14.613 1.00 92.75 131 VAL A N 1
ATOM 1035 C CA . VAL A 1 131 ? -0.877 3.131 15.975 1.00 92.75 131 VAL A CA 1
ATOM 1036 C C . VAL A 1 131 ? -2.344 3.501 16.178 1.00 92.75 131 VAL A C 1
ATOM 1038 O O . VAL A 1 131 ? -2.915 3.139 17.188 1.00 92.75 131 VAL A O 1
ATOM 1041 N N . LYS A 1 132 ? -2.988 4.152 15.204 1.00 90.75 132 LYS A N 1
ATOM 1042 C CA . LYS A 1 132 ? -4.382 4.614 15.350 1.00 90.75 132 LYS A CA 1
ATOM 1043 C C . LYS A 1 132 ? -5.429 3.502 15.311 1.00 90.75 132 LYS A C 1
ATOM 1045 O O . LYS A 1 132 ? -6.561 3.703 15.734 1.00 90.75 132 LYS A O 1
ATOM 1050 N N . TYR A 1 133 ? -5.105 2.372 14.688 1.00 89.31 133 TYR A N 1
ATOM 1051 C CA . TYR A 1 133 ? -6.055 1.276 14.530 1.00 89.31 133 TYR A CA 1
ATOM 1052 C C . TYR A 1 133 ? -6.481 0.613 15.853 1.00 89.31 133 TYR A C 1
ATOM 1054 O O . TYR A 1 133 ? -7.689 0.463 16.024 1.00 89.31 133 TYR A O 1
ATOM 1062 N N . PRO A 1 134 ? -5.571 0.220 16.771 1.00 88.56 134 PRO A N 1
ATOM 1063 C CA . PRO A 1 134 ? -5.968 -0.316 18.073 1.00 88.56 134 PRO A CA 1
ATOM 1064 C C . PRO A 1 134 ? -6.805 0.684 18.873 1.00 88.56 134 PRO A C 1
ATOM 1066 O O . PRO A 1 134 ? -7.871 0.295 19.329 1.00 88.56 134 PRO A O 1
ATOM 1069 N N . ASP A 1 135 ? -6.426 1.966 18.919 1.00 89.75 135 ASP A N 1
ATOM 1070 C CA . ASP A 1 135 ? -7.200 3.005 19.621 1.00 89.75 135 ASP A CA 1
ATOM 1071 C C . ASP A 1 135 ? -8.654 3.064 19.120 1.00 89.75 135 ASP A C 1
ATOM 1073 O O . ASP A 1 135 ? -9.610 3.035 19.893 1.00 89.75 135 ASP A O 1
ATOM 1077 N N . LYS A 1 136 ? -8.833 3.070 17.792 1.00 87.69 136 LYS A N 1
ATOM 1078 C CA . LYS A 1 136 ? -10.162 3.045 17.169 1.00 87.69 136 LYS A CA 1
ATOM 1079 C C . LYS A 1 136 ? -10.919 1.757 17.497 1.00 87.69 136 LYS A C 1
ATOM 1081 O O . LYS A 1 136 ? -12.139 1.768 17.619 1.00 87.69 136 LYS A O 1
ATOM 1086 N N . LEU A 1 137 ? -10.219 0.629 17.572 1.00 86.50 137 LEU A N 1
ATOM 1087 C CA . LEU A 1 137 ? -10.833 -0.651 17.894 1.00 86.50 137 LEU A CA 1
ATOM 1088 C C . LEU A 1 137 ? -11.318 -0.673 19.349 1.00 86.50 137 LEU A C 1
ATOM 1090 O O . LEU A 1 137 ? -12.446 -1.087 19.594 1.00 86.50 137 LEU A O 1
ATOM 1094 N N . GLU A 1 138 ? -10.508 -0.181 20.285 1.00 88.25 138 GLU A N 1
ATOM 1095 C CA . GLU A 1 138 ? -10.856 -0.055 21.705 1.00 88.25 138 GLU A CA 1
ATOM 1096 C C . GLU A 1 138 ? -12.046 0.887 21.923 1.00 88.25 138 GLU A C 1
ATOM 1098 O O . GLU A 1 138 ? -12.961 0.557 22.678 1.00 88.25 138 GLU A O 1
ATOM 1103 N N . GLU A 1 139 ? -12.111 2.008 21.204 1.00 89.06 139 GLU A N 1
ATOM 1104 C CA . GLU A 1 139 ? -13.271 2.912 21.216 1.00 89.06 139 GLU A CA 1
ATOM 1105 C C . GLU A 1 139 ? -14.566 2.190 20.792 1.00 89.06 139 GLU A C 1
ATOM 1107 O O . GLU A 1 139 ? -15.611 2.289 21.445 1.00 89.06 139 GLU A O 1
ATOM 1112 N N . ILE A 1 140 ? -14.501 1.391 19.722 1.00 85.81 140 ILE A N 1
ATOM 1113 C CA . ILE A 1 140 ? -15.662 0.623 19.254 1.00 85.81 140 ILE A CA 1
ATOM 1114 C C . ILE A 1 140 ? -16.045 -0.465 20.271 1.00 85.81 140 ILE A C 1
ATOM 1116 O O . ILE A 1 140 ? -17.234 -0.740 20.441 1.00 85.81 140 ILE A O 1
ATOM 1120 N N . LEU A 1 141 ? -15.063 -1.070 20.949 1.00 84.69 141 LEU A N 1
ATOM 1121 C CA . LEU A 1 141 ? -15.285 -2.119 21.950 1.00 84.69 141 LEU A CA 1
ATOM 1122 C C . LEU A 1 141 ? -15.824 -1.598 23.290 1.00 84.69 141 LEU A C 1
ATOM 1124 O O . LEU A 1 141 ? -16.570 -2.301 23.964 1.00 84.69 141 LEU A O 1
ATOM 1128 N N . THR A 1 142 ? -15.465 -0.378 23.678 1.00 86.12 142 THR A N 1
ATOM 1129 C CA . THR A 1 142 ? -15.935 0.263 24.920 1.00 86.12 142 THR A CA 1
ATOM 1130 C C . THR A 1 142 ? -17.330 0.870 24.781 1.00 86.12 142 THR A C 1
ATOM 1132 O O . THR A 1 142 ? -18.024 1.087 25.775 1.00 86.12 142 THR A O 1
ATOM 1135 N N . THR A 1 143 ? -17.783 1.101 23.549 1.00 83.00 143 THR A N 1
ATOM 1136 C CA . THR A 1 143 ? -19.156 1.522 23.277 1.00 83.00 143 THR A CA 1
ATOM 1137 C C . THR A 1 143 ? -20.116 0.384 23.650 1.00 83.00 143 THR A C 1
ATOM 1139 O O . THR A 1 143 ? -20.023 -0.703 23.085 1.00 83.00 143 THR A O 1
ATOM 1142 N N . ASN A 1 144 ? -21.075 0.626 24.555 1.00 77.56 144 ASN A N 1
ATOM 1143 C CA . ASN A 1 144 ? -22.100 -0.345 24.988 1.00 77.56 144 ASN A CA 1
ATOM 1144 C C . ASN A 1 144 ? -23.149 -0.631 23.887 1.00 77.56 144 ASN A C 1
ATOM 1146 O O . ASN A 1 144 ? -24.350 -0.426 24.053 1.00 77.56 144 ASN A O 1
ATOM 1150 N N . ASN A 1 145 ? -22.683 -1.032 22.706 1.00 88.38 145 ASN A N 1
ATOM 1151 C CA . ASN A 1 145 ? -23.488 -1.339 21.539 1.00 88.38 145 ASN A CA 1
ATOM 1152 C C . ASN A 1 145 ? -23.021 -2.674 20.953 1.00 88.38 145 ASN A C 1
ATOM 1154 O O . ASN A 1 145 ? -22.011 -2.758 20.253 1.00 88.38 145 ASN A O 1
ATOM 1158 N N . SER A 1 146 ? -23.797 -3.726 21.201 1.00 88.00 146 SER A N 1
ATOM 1159 C CA . SER A 1 146 ? -23.511 -5.087 20.733 1.00 88.00 146 SER A CA 1
ATOM 1160 C C . SER A 1 146 ? -23.353 -5.187 19.211 1.00 88.00 146 SER A C 1
ATOM 1162 O O . SER A 1 146 ? -22.551 -5.988 18.728 1.00 88.00 146 SER A O 1
ATOM 1164 N N . LYS A 1 147 ? -24.043 -4.343 18.431 1.00 88.62 147 LYS A N 1
ATOM 1165 C CA . LYS A 1 147 ? -23.899 -4.294 16.966 1.00 88.62 147 LYS A CA 1
ATOM 1166 C C . LYS A 1 147 ? -22.490 -3.871 16.557 1.00 88.62 147 LYS A C 1
ATOM 1168 O O . LYS A 1 147 ? -21.928 -4.450 15.630 1.00 88.62 147 LYS A O 1
ATOM 1173 N N . ASN A 1 148 ? -21.920 -2.896 17.258 1.00 85.88 148 ASN A N 1
ATOM 1174 C CA . ASN A 1 148 ? -20.575 -2.389 17.000 1.00 85.88 148 ASN A CA 1
ATOM 1175 C C . ASN A 1 148 ? -19.508 -3.433 17.362 1.00 85.88 148 ASN A C 1
ATOM 1177 O O . ASN A 1 148 ? -18.586 -3.654 16.577 1.00 85.88 148 ASN A O 1
ATOM 1181 N N . ILE A 1 149 ? -19.686 -4.155 18.476 1.00 89.25 149 ILE A N 1
ATOM 1182 C CA . ILE A 1 149 ? -18.839 -5.303 18.850 1.00 89.25 149 ILE A CA 1
ATOM 1183 C C . ILE A 1 149 ? -18.836 -6.361 17.744 1.00 89.25 149 ILE A C 1
ATOM 1185 O O . ILE A 1 149 ? -17.776 -6.779 17.276 1.00 89.25 149 ILE A O 1
ATOM 1189 N N . TRP A 1 150 ? -20.021 -6.765 17.280 1.00 88.50 150 TRP A N 1
ATOM 1190 C CA . TRP A 1 150 ? -20.152 -7.762 16.218 1.00 88.50 150 TRP A CA 1
ATOM 1191 C C . TRP A 1 150 ? -19.538 -7.299 14.895 1.00 88.50 150 TRP A C 1
ATOM 1193 O O . TRP A 1 150 ? -18.906 -8.093 14.194 1.00 88.50 150 TRP A O 1
ATOM 1203 N N . GLN A 1 151 ? -19.669 -6.015 14.557 1.00 85.50 151 GLN A N 1
ATOM 1204 C CA . GLN A 1 151 ? -18.994 -5.432 13.398 1.00 85.50 151 GLN A CA 1
ATOM 1205 C C . GLN A 1 151 ? -17.466 -5.467 13.548 1.00 85.50 151 GLN A C 1
ATOM 1207 O O . GLN A 1 151 ? -16.781 -5.869 12.607 1.00 85.50 151 GLN A O 1
ATOM 1212 N N . SER A 1 152 ? -16.927 -5.126 14.719 1.00 85.00 152 SER A N 1
ATOM 1213 C CA . SER A 1 152 ? -15.487 -5.206 15.001 1.00 85.00 152 SER A CA 1
ATOM 1214 C C . SER A 1 152 ? -14.954 -6.631 14.903 1.00 85.00 152 SER A C 1
ATOM 1216 O O . SER A 1 152 ? -13.952 -6.865 14.226 1.00 85.00 152 SER A O 1
ATOM 1218 N N . LEU A 1 153 ? -15.649 -7.605 15.499 1.00 87.81 153 LEU A N 1
ATOM 1219 C CA . LEU A 1 153 ? -15.291 -9.025 15.403 1.00 87.81 153 LEU A CA 1
ATOM 1220 C C . LEU A 1 153 ? -15.267 -9.500 13.952 1.00 87.81 153 LEU A C 1
ATOM 1222 O O . LEU A 1 153 ? -14.337 -10.201 13.547 1.00 87.81 153 LEU A O 1
ATOM 1226 N N . LYS A 1 154 ? -16.239 -9.067 13.145 1.00 86.12 154 LYS A N 1
ATOM 1227 C CA . LYS A 1 154 ? -16.280 -9.368 11.712 1.00 86.12 154 LYS A CA 1
ATOM 1228 C C . LYS A 1 154 ? -15.053 -8.827 10.974 1.00 86.12 154 LYS A C 1
ATOM 1230 O O . LYS A 1 154 ? -14.498 -9.530 10.133 1.00 86.12 154 LYS A O 1
ATOM 1235 N N . VAL A 1 155 ? -14.611 -7.611 11.298 1.00 82.19 155 VAL A N 1
ATOM 1236 C CA . VAL A 1 155 ? -13.414 -6.996 10.699 1.00 82.19 155 VAL A CA 1
ATOM 1237 C C . VAL A 1 155 ? -12.134 -7.713 11.142 1.00 82.19 155 VAL A C 1
ATOM 1239 O O . VAL A 1 155 ? -11.300 -8.021 10.295 1.00 82.19 155 VAL A O 1
ATOM 1242 N N . ILE A 1 156 ? -11.986 -8.030 12.434 1.00 82.69 156 ILE A N 1
ATOM 1243 C CA . ILE A 1 156 ? -10.796 -8.715 12.981 1.00 82.69 156 ILE A CA 1
ATOM 1244 C C . ILE A 1 156 ? -10.635 -10.113 12.379 1.00 82.69 156 ILE A C 1
ATOM 1246 O O . ILE A 1 156 ? -9.542 -10.502 11.974 1.00 82.69 156 ILE A O 1
ATOM 1250 N N . THR A 1 157 ? -11.731 -10.867 12.315 1.00 85.38 157 THR A N 1
ATOM 1251 C CA . THR A 1 157 ? -11.738 -12.245 11.803 1.00 85.38 157 THR A CA 1
ATOM 1252 C C . THR A 1 157 ? -11.766 -12.311 10.276 1.00 85.38 157 THR A C 1
ATOM 1254 O O . THR A 1 157 ? -11.679 -13.400 9.713 1.00 85.38 157 THR A O 1
ATOM 1257 N N . ASN A 1 158 ? -11.902 -11.162 9.598 1.00 76.62 158 ASN A N 1
ATOM 1258 C CA . ASN A 1 158 ? -12.216 -11.076 8.172 1.00 76.62 158 ASN A CA 1
ATOM 1259 C C . ASN A 1 158 ? -13.406 -11.981 7.793 1.00 76.62 158 ASN A C 1
ATOM 1261 O O . ASN A 1 158 ? -13.411 -12.637 6.746 1.00 76.62 158 ASN A O 1
ATOM 1265 N N . TYR A 1 159 ? -14.412 -12.053 8.670 1.00 82.56 159 TYR A N 1
ATOM 1266 C CA . TYR A 1 159 ? -15.567 -12.911 8.459 1.00 82.56 159 TYR A CA 1
ATOM 1267 C C . TYR A 1 159 ? -16.389 -12.394 7.276 1.00 82.56 159 TYR A C 1
ATOM 1269 O O . TYR A 1 159 ? -17.039 -11.342 7.323 1.00 82.56 159 TYR A O 1
ATOM 1277 N N . LYS A 1 160 ? -16.377 -13.170 6.194 1.00 81.12 160 LYS A N 1
ATOM 1278 C CA . LYS A 1 160 ? -17.254 -12.973 5.045 1.00 81.12 160 LYS A CA 1
ATOM 1279 C C . LYS A 1 160 ?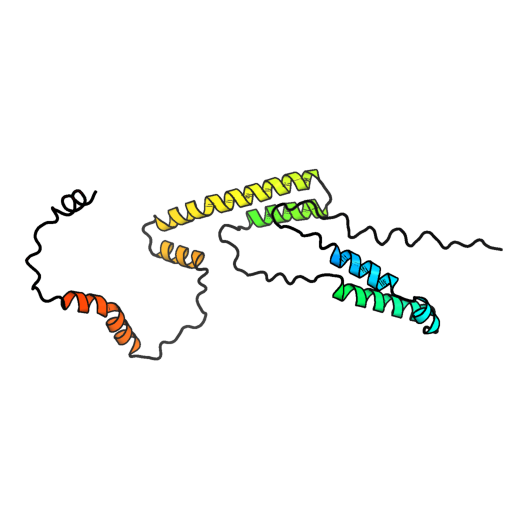 -18.472 -13.869 5.244 1.00 81.12 160 LYS A C 1
ATOM 1281 O O . LYS A 1 160 ? -18.289 -15.080 5.363 1.00 81.12 160 LYS A O 1
ATOM 1286 N N . PRO A 1 161 ? -19.695 -13.308 5.294 1.00 75.06 161 PRO A N 1
ATOM 1287 C CA . PRO A 1 161 ? -20.888 -14.133 5.333 1.00 75.06 161 PRO A CA 1
ATOM 1288 C C . PRO A 1 161 ? -20.855 -15.055 4.117 1.00 75.06 161 PRO A C 1
ATOM 1290 O O . PRO A 1 161 ? -20.722 -14.583 2.986 1.00 75.06 161 PRO A O 1
ATOM 1293 N N . SER A 1 162 ? -20.915 -16.363 4.357 1.00 76.44 162 SER A N 1
ATOM 1294 C CA . SER A 1 162 ? -21.055 -17.324 3.272 1.00 76.44 162 SER A CA 1
ATOM 1295 C C . SER A 1 162 ? -22.369 -17.027 2.544 1.00 76.44 162 SER A C 1
ATOM 1297 O O . SER A 1 162 ? -23.396 -16.890 3.208 1.00 76.44 162 SER A O 1
ATOM 1299 N N . PRO A 1 163 ? -22.387 -16.945 1.203 1.00 69.38 163 PRO A N 1
ATOM 1300 C CA . PRO A 1 163 ? -23.622 -16.742 0.444 1.00 69.38 163 PRO A CA 1
ATOM 1301 C C . PRO A 1 163 ? -24.590 -17.933 0.541 1.00 69.38 163 PRO A C 1
ATOM 1303 O O . PRO A 1 163 ? -25.703 -17.871 0.028 1.00 69.38 163 PRO A O 1
ATOM 1306 N N . LYS A 1 164 ? -24.194 -19.024 1.205 1.00 61.06 164 LYS A N 1
ATOM 1307 C CA . LYS A 1 164 ? -25.080 -20.143 1.502 1.00 61.06 164 LYS A CA 1
ATOM 1308 C C . LYS A 1 164 ? -25.872 -19.812 2.764 1.00 61.06 164 LYS A C 1
ATOM 1310 O O . LYS A 1 164 ? -25.384 -20.016 3.872 1.00 61.06 164 LYS A O 1
ATOM 1315 N N . ASN A 1 165 ? -27.105 -19.342 2.582 1.00 55.94 165 ASN A N 1
ATOM 1316 C CA . ASN A 1 165 ? -28.158 -19.632 3.546 1.00 55.94 165 ASN A CA 1
ATOM 1317 C C . ASN A 1 165 ? -28.211 -21.155 3.668 1.00 55.94 165 ASN A C 1
ATOM 1319 O O . ASN A 1 165 ? -28.711 -21.841 2.777 1.00 55.94 165 ASN A O 1
ATOM 1323 N N . THR A 1 166 ? -27.620 -21.692 4.729 1.00 56.62 166 THR A N 1
ATOM 1324 C CA . THR A 1 166 ? -27.867 -23.065 5.138 1.00 56.62 166 THR A CA 1
ATOM 1325 C C . THR A 1 166 ? -29.327 -23.091 5.560 1.00 56.62 166 THR A C 1
ATOM 1327 O O . THR A 1 166 ? -29.659 -22.716 6.681 1.00 56.62 166 THR A O 1
ATOM 1330 N N . THR A 1 167 ? -30.224 -23.437 4.640 1.00 60.41 167 THR A N 1
ATOM 1331 C CA . THR A 1 167 ? -31.577 -23.840 5.002 1.00 60.41 167 THR A CA 1
ATOM 1332 C C . THR A 1 167 ? -31.386 -25.024 5.940 1.00 60.41 167 THR A C 1
ATOM 1334 O O . THR A 1 167 ? -30.955 -26.089 5.506 1.00 60.41 167 THR A O 1
ATOM 1337 N N . ILE A 1 168 ? -31.546 -24.803 7.244 1.00 63.38 168 ILE A N 1
ATOM 1338 C CA . ILE A 1 168 ? -31.458 -25.863 8.242 1.00 63.38 168 ILE A CA 1
ATOM 1339 C C . ILE A 1 168 ? -32.624 -26.801 7.929 1.00 63.38 168 ILE A C 1
ATOM 1341 O O . ILE A 1 168 ? -33.775 -26.483 8.208 1.00 63.38 168 ILE A O 1
ATOM 1345 N N . THR A 1 169 ? -32.336 -27.914 7.260 1.00 68.69 169 THR A N 1
ATOM 1346 C CA . THR A 1 169 ? -33.331 -28.940 6.923 1.00 68.69 169 THR A CA 1
ATOM 1347 C C . THR A 1 169 ? -33.574 -29.899 8.085 1.00 68.69 169 THR A C 1
ATOM 1349 O O . THR A 1 169 ? -34.525 -30.670 8.045 1.00 68.69 169 THR A O 1
ATOM 1352 N N . ASP A 1 170 ? -32.713 -29.876 9.107 1.00 77.88 170 ASP A N 1
ATOM 1353 C CA . ASP A 1 170 ? -32.861 -30.693 10.308 1.00 77.88 170 ASP A CA 1
ATOM 1354 C C . ASP A 1 170 ? -33.737 -29.962 11.333 1.00 77.88 170 ASP A C 1
ATOM 1356 O O . ASP A 1 170 ? -33.277 -29.078 12.057 1.00 77.88 170 ASP A O 1
ATOM 1360 N N . THR A 1 171 ? -35.009 -30.353 11.399 1.00 82.69 171 THR A N 1
ATOM 1361 C CA . THR A 1 171 ? -35.990 -29.827 12.359 1.00 82.69 171 THR A CA 1
ATOM 1362 C C . THR A 1 171 ? -35.628 -30.133 13.812 1.00 82.69 171 THR A C 1
ATOM 1364 O O . THR A 1 171 ? -36.159 -29.479 14.701 1.00 82.69 171 THR A O 1
ATOM 1367 N N . THR A 1 172 ? -34.723 -31.088 14.060 1.00 87.00 172 THR A N 1
ATOM 1368 C CA . THR A 1 172 ? -34.250 -31.459 15.409 1.00 87.00 172 THR A CA 1
ATOM 1369 C C . THR A 1 172 ? -33.001 -30.690 15.840 1.00 87.00 172 THR A C 1
ATOM 1371 O O . THR A 1 172 ? -32.531 -30.839 16.968 1.00 87.00 172 THR A O 1
ATOM 1374 N N . LEU A 1 173 ? -32.425 -29.867 14.953 1.00 87.62 173 LEU A N 1
ATOM 1375 C CA . LEU A 1 173 ? -31.227 -29.091 15.265 1.00 87.62 173 LEU A CA 1
ATOM 1376 C C . LEU A 1 173 ? -31.420 -28.126 16.451 1.00 87.62 173 LEU A C 1
ATOM 1378 O O . LEU A 1 173 ? -30.503 -28.058 17.268 1.00 87.62 173 LEU A O 1
ATOM 1382 N N . PRO A 1 174 ? -32.555 -27.405 16.594 1.00 87.62 174 PRO A N 1
ATOM 1383 C CA . PRO A 1 174 ? -32.776 -26.536 17.749 1.00 87.62 174 PRO A CA 1
ATOM 1384 C C . PRO A 1 174 ? -32.697 -27.295 19.078 1.00 87.62 174 PRO A C 1
ATOM 1386 O O . PRO A 1 174 ? -31.970 -26.863 19.967 1.00 87.62 174 PRO A O 1
ATOM 1389 N N . ASP A 1 175 ? -33.343 -28.461 19.169 1.00 88.06 175 ASP A N 1
ATOM 1390 C CA . ASP A 1 175 ? -33.344 -29.287 20.383 1.00 88.06 175 ASP A CA 1
ATOM 1391 C C . ASP A 1 175 ? -31.934 -29.791 20.718 1.00 88.06 175 ASP A C 1
ATOM 1393 O O . ASP A 1 175 ? -31.492 -29.722 21.863 1.00 88.06 175 ASP A O 1
ATOM 1397 N N . LYS A 1 176 ? -31.171 -30.228 19.705 1.00 89.88 176 LYS A N 1
ATOM 1398 C CA . LYS A 1 176 ? -29.767 -30.645 19.881 1.00 89.88 176 LYS A CA 1
ATOM 1399 C C . LYS A 1 176 ? -28.876 -29.501 20.368 1.00 89.88 176 LYS A C 1
ATOM 1401 O O . LYS A 1 176 ? -27.952 -29.741 21.145 1.00 89.88 176 LYS A O 1
ATOM 1406 N N . LEU A 1 177 ? -29.106 -28.277 19.886 1.00 90.56 177 LEU A N 1
ATOM 1407 C CA . LEU A 1 177 ? -28.352 -27.098 20.320 1.00 90.56 177 LEU A CA 1
ATOM 1408 C C . LEU A 1 177 ? -28.699 -26.727 21.760 1.00 90.56 177 LEU A C 1
ATOM 1410 O O . LEU A 1 177 ? -27.786 -26.448 22.536 1.00 90.56 177 LEU A O 1
ATOM 1414 N N . ASP A 1 178 ? -29.980 -26.763 22.120 1.00 89.38 178 ASP A N 1
ATOM 1415 C CA . ASP A 1 178 ? -30.424 -26.481 23.483 1.00 89.38 178 ASP A CA 1
ATOM 1416 C C . ASP A 1 178 ? -29.833 -27.485 24.480 1.00 89.38 178 ASP A C 1
ATOM 1418 O O . ASP A 1 178 ? -29.210 -27.090 25.466 1.00 89.38 178 ASP A O 1
ATOM 1422 N N . ASP A 1 179 ? -29.889 -28.783 24.164 1.00 89.81 179 ASP A N 1
ATOM 1423 C CA . ASP A 1 179 ? -29.269 -29.829 24.984 1.00 89.81 179 ASP A CA 1
ATOM 1424 C C . ASP A 1 179 ? -27.751 -29.659 25.097 1.00 89.81 179 ASP A C 1
ATOM 1426 O O . ASP A 1 179 ? -27.174 -29.835 26.177 1.00 89.81 179 ASP A O 1
ATOM 1430 N N . PHE A 1 180 ? -27.095 -29.274 23.998 1.00 89.31 180 PHE A N 1
ATOM 1431 C CA . PHE A 1 180 ? -25.662 -29.018 23.986 1.00 89.31 180 PHE A CA 1
ATOM 1432 C C . PHE A 1 180 ? -25.304 -27.833 24.887 1.00 89.31 180 PHE A C 1
ATOM 1434 O O . PHE A 1 180 ? -24.438 -27.986 25.745 1.00 89.31 180 PHE A O 1
ATOM 1441 N N . TYR A 1 181 ? -25.927 -26.664 24.733 1.00 86.50 181 TYR A N 1
ATOM 1442 C CA . TYR A 1 181 ? -25.560 -25.477 25.519 1.00 86.50 181 TYR A CA 1
ATOM 1443 C C . TYR A 1 181 ? -26.020 -25.564 26.979 1.00 86.50 181 TYR A C 1
ATOM 1445 O O . TYR A 1 181 ? -25.279 -25.142 27.869 1.00 86.50 181 TYR A O 1
ATOM 1453 N N . SER A 1 182 ? -27.155 -26.210 27.246 1.00 87.88 182 SER A N 1
ATOM 1454 C CA . SER A 1 182 ? -27.684 -26.402 28.601 1.00 87.88 182 SER A CA 1
ATOM 1455 C C . SER A 1 182 ? -26.943 -27.471 29.411 1.00 87.88 182 SER A C 1
ATOM 1457 O O . SER A 1 182 ? -27.175 -27.599 30.614 1.00 87.88 182 SER A O 1
ATOM 1459 N N . ARG A 1 183 ? -26.019 -28.238 28.810 1.00 88.06 183 ARG A N 1
ATOM 1460 C CA . ARG A 1 183 ? -25.287 -29.311 29.512 1.00 88.06 183 ARG A CA 1
ATOM 1461 C C . ARG A 1 183 ? -24.518 -28.825 30.744 1.00 88.06 183 ARG A C 1
ATOM 1463 O O . ARG A 1 183 ? -24.445 -29.548 31.730 1.00 88.06 183 ARG A O 1
ATOM 1470 N N . PHE A 1 184 ? -23.981 -27.603 30.703 1.00 82.56 184 PHE A N 1
ATOM 1471 C CA . PHE A 1 184 ? -23.217 -27.030 31.814 1.00 82.56 184 PHE A CA 1
ATOM 1472 C C . PHE A 1 184 ? -24.122 -26.613 32.981 1.00 82.56 184 PHE A C 1
ATOM 1474 O O . PHE A 1 184 ? -23.774 -26.838 34.138 1.00 82.56 184 PHE A O 1
ATOM 1481 N N . GLU A 1 185 ? -25.321 -26.108 32.688 1.00 82.25 185 GLU A N 1
ATOM 1482 C CA . GLU A 1 185 ? -26.328 -25.767 33.702 1.00 82.25 185 GLU A CA 1
ATOM 1483 C C . GLU A 1 185 ? -26.912 -27.028 34.353 1.00 82.25 185 GLU A C 1
ATOM 1485 O O . GLU A 1 185 ? -27.069 -27.113 35.576 1.00 82.25 185 GLU A O 1
ATOM 1490 N N . LYS A 1 186 ? -27.144 -28.070 33.543 1.00 71.31 186 LYS A N 1
ATOM 1491 C CA . LYS A 1 186 ? -27.569 -29.389 34.029 1.00 71.31 186 LYS A CA 1
ATOM 1492 C C . LYS A 1 186 ? -26.524 -29.986 34.978 1.00 71.31 186 LYS A C 1
ATOM 1494 O O . LYS A 1 186 ? -26.893 -30.527 36.013 1.00 71.31 186 LYS A O 1
ATOM 1499 N N . GLN A 1 187 ? -25.232 -29.824 34.692 1.00 63.25 187 GLN A N 1
ATOM 1500 C CA . GLN A 1 187 ? -24.152 -30.304 35.563 1.00 63.25 187 GLN A CA 1
ATOM 1501 C C . GLN A 1 187 ? -24.009 -29.501 36.864 1.00 63.25 187 GLN A C 1
ATOM 1503 O O . GLN A 1 187 ? -23.744 -30.102 37.903 1.00 63.25 187 GLN A O 1
ATOM 1508 N N . ASN A 1 188 ? -24.264 -28.188 36.846 1.00 59.59 188 ASN A N 1
ATOM 1509 C CA . ASN A 1 188 ? -24.323 -27.371 38.067 1.00 59.59 188 ASN A CA 1
ATOM 1510 C C . ASN A 1 188 ? -25.497 -27.752 38.980 1.00 59.59 188 ASN A C 1
ATOM 1512 O O . ASN A 1 188 ? -25.403 -27.619 40.197 1.00 59.59 188 ASN A O 1
ATOM 1516 N N . THR A 1 189 ? -26.581 -28.276 38.405 1.00 55.81 189 THR A N 1
ATOM 1517 C CA . THR A 1 189 ? -27.747 -28.755 39.166 1.00 55.81 189 THR A CA 1
ATOM 1518 C C . THR A 1 189 ? -27.534 -30.173 39.731 1.00 55.81 189 THR A C 1
ATOM 1520 O O . THR A 1 189 ? -28.235 -30.583 40.651 1.00 55.81 189 THR A O 1
ATOM 1523 N N . ILE A 1 190 ? -26.542 -30.918 39.219 1.00 54.00 190 ILE A N 1
ATOM 1524 C CA . ILE A 1 190 ? -26.171 -32.279 39.663 1.00 54.00 190 ILE A CA 1
ATOM 1525 C C . ILE A 1 190 ? -24.987 -32.246 40.653 1.00 54.00 190 ILE A C 1
ATOM 1527 O O . ILE A 1 190 ? -24.391 -33.276 40.955 1.00 54.00 190 ILE A O 1
ATOM 1531 N N . LEU A 1 191 ? -24.645 -31.092 41.233 1.00 46.84 191 LEU A N 1
ATOM 1532 C CA . LEU A 1 191 ? -23.941 -31.106 42.515 1.00 46.84 191 LEU A CA 1
ATOM 1533 C C . LEU A 1 191 ? -24.971 -31.478 43.592 1.00 46.84 191 LEU A C 1
ATOM 1535 O O . LEU A 1 191 ? -25.857 -30.669 43.882 1.00 46.84 191 LEU A O 1
ATOM 1539 N N . PRO A 1 192 ? -24.892 -32.679 44.200 1.00 44.06 192 PRO A N 1
ATOM 1540 C CA . PRO A 1 192 ? -25.683 -32.938 45.383 1.00 44.06 192 PRO A CA 1
ATOM 1541 C C . PRO A 1 192 ? -25.256 -31.914 46.430 1.00 44.06 192 PRO A C 1
ATOM 1543 O O . PRO A 1 192 ? -24.072 -31.609 46.581 1.00 44.06 192 PRO A O 1
ATOM 1546 N N . SER A 1 193 ? -26.232 -31.377 47.147 1.00 44.31 193 SER A N 1
ATOM 1547 C CA . SER A 1 193 ? -26.102 -30.359 48.191 1.00 44.31 193 SER A CA 1
ATOM 1548 C C . SER A 1 193 ? -25.318 -30.832 49.432 1.00 44.31 193 SER A C 1
ATOM 1550 O O . SER A 1 193 ? -25.612 -30.429 50.551 1.00 44.31 193 SER A O 1
ATOM 1552 N N . SER A 1 194 ? -24.315 -31.692 49.268 1.00 45.72 194 SER A N 1
ATOM 1553 C CA . SER A 1 194 ? -23.494 -32.273 50.324 1.00 45.72 194 SER A CA 1
ATOM 1554 C C . SER A 1 194 ? -22.026 -31.869 50.175 1.00 45.72 194 SER A C 1
ATOM 1556 O O . SER A 1 194 ? -21.152 -32.725 50.100 1.00 45.72 194 SER A O 1
ATOM 1558 N N . VAL A 1 195 ? -21.740 -30.564 50.144 1.00 43.53 195 VAL A N 1
ATOM 1559 C CA . VAL A 1 195 ? -20.427 -30.037 50.569 1.00 43.53 195 VAL A CA 1
ATOM 1560 C C . VAL A 1 195 ? -20.605 -28.750 51.387 1.00 43.53 195 VAL A C 1
ATOM 1562 O O . VAL A 1 195 ? -19.903 -27.761 51.215 1.00 43.53 195 VAL A O 1
ATOM 1565 N N . THR A 1 196 ? -21.548 -28.742 52.331 1.00 41.59 196 THR A N 1
ATOM 1566 C CA . THR A 1 196 ? -21.394 -27.930 53.547 1.00 41.59 196 THR A CA 1
ATOM 1567 C C . THR A 1 196 ? -20.410 -28.653 54.454 1.00 41.59 196 THR A C 1
ATOM 1569 O O . THR A 1 196 ? -20.810 -29.566 55.167 1.00 41.59 196 THR A O 1
ATOM 1572 N N . ASN A 1 197 ? -19.125 -28.313 54.335 1.00 46.31 197 ASN A N 1
ATOM 1573 C CA . ASN A 1 197 ? -18.112 -28.254 55.402 1.00 46.31 197 ASN A CA 1
ATOM 1574 C C . ASN A 1 197 ? -16.715 -28.207 54.763 1.00 46.31 197 ASN A C 1
ATOM 1576 O O . ASN A 1 197 ? -15.977 -29.187 54.753 1.00 46.31 197 ASN A O 1
ATOM 1580 N N . LEU A 1 198 ? -16.346 -27.042 54.234 1.00 40.59 198 LEU A N 1
ATOM 1581 C CA . LEU A 1 198 ? -14.944 -26.661 54.075 1.00 40.59 198 LEU A CA 1
ATOM 1582 C C . LEU A 1 198 ? -14.677 -25.526 55.074 1.00 40.59 198 LEU A C 1
ATOM 1584 O O . LEU A 1 198 ? -15.433 -24.550 55.074 1.00 40.59 198 LEU A O 1
ATOM 1588 N N . PRO A 1 199 ? -13.666 -25.646 55.957 1.00 46.62 199 PRO A N 1
ATOM 1589 C CA . PRO A 1 199 ? -13.297 -24.559 56.851 1.00 46.62 199 PRO A CA 1
ATOM 1590 C C . PRO A 1 199 ? -12.690 -23.399 56.037 1.00 46.62 199 PRO A C 1
ATOM 1592 O O . PRO A 1 199 ? -12.203 -23.613 54.923 1.00 46.62 199 PRO A O 1
ATOM 1595 N N . PRO A 1 200 ? -12.740 -22.161 56.563 1.00 49.50 200 PRO A N 1
ATOM 1596 C CA . PRO A 1 200 ? -12.328 -20.961 55.839 1.00 49.50 200 PRO A CA 1
ATOM 1597 C C . PRO A 1 200 ? -10.844 -21.018 55.429 1.00 49.50 200 PRO A C 1
ATOM 1599 O O . PRO A 1 200 ? -10.040 -21.658 56.113 1.00 49.50 200 PRO A O 1
ATOM 1602 N N . PRO A 1 201 ? -10.447 -20.332 54.337 1.00 49.69 201 PRO A N 1
ATOM 1603 C CA . PRO A 1 201 ? -9.097 -20.400 53.799 1.00 49.69 201 PRO A CA 1
ATOM 1604 C C . PRO A 1 201 ? -8.160 -19.551 54.661 1.00 49.69 201 PRO A C 1
ATOM 1606 O O . PRO A 1 201 ? -7.876 -18.394 54.363 1.00 49.69 201 PRO A O 1
ATOM 1609 N N . ALA A 1 202 ? -7.679 -20.130 55.752 1.00 52.25 202 ALA A N 1
ATOM 1610 C CA . ALA A 1 202 ? -6.634 -19.545 56.574 1.00 52.25 202 ALA A CA 1
ATOM 1611 C C . ALA A 1 202 ? -5.669 -20.639 57.044 1.00 52.25 202 ALA A C 1
ATOM 1613 O O . ALA A 1 202 ? -5.701 -21.024 58.205 1.00 52.25 202 ALA A O 1
ATOM 1614 N N . SER A 1 203 ? -4.811 -21.147 56.149 1.00 52.03 203 SER A N 1
ATOM 1615 C CA . SER A 1 203 ? -3.546 -21.793 56.568 1.00 52.03 203 SER A CA 1
ATOM 1616 C C . SER A 1 203 ? -2.524 -22.102 55.460 1.00 52.03 203 SER A C 1
ATOM 1618 O O . SER A 1 203 ? -1.471 -22.652 55.768 1.00 52.03 203 SER A O 1
ATOM 1620 N N . LEU A 1 204 ? -2.717 -21.720 54.190 1.00 45.56 204 LEU A N 1
ATOM 1621 C CA . LEU A 1 204 ? -1.699 -22.031 53.165 1.00 45.56 204 LEU A CA 1
ATOM 1622 C C . LEU A 1 204 ? -0.388 -21.229 53.307 1.00 45.56 204 LEU A C 1
ATOM 1624 O O . LEU A 1 204 ? 0.603 -21.569 52.669 1.00 45.56 204 LEU A O 1
ATOM 1628 N N . LEU A 1 205 ? -0.338 -20.216 54.181 1.00 47.94 205 LEU A N 1
ATOM 1629 C CA . LEU A 1 205 ? 0.901 -19.494 54.500 1.00 47.94 205 LEU A CA 1
ATOM 1630 C C . LEU A 1 205 ? 1.736 -20.142 55.617 1.00 47.94 205 LEU A C 1
ATOM 1632 O O . LEU A 1 205 ? 2.924 -19.852 55.709 1.00 47.94 205 LEU A O 1
ATOM 1636 N N . SER A 1 206 ? 1.174 -21.032 56.444 1.00 49.44 206 SER A N 1
ATOM 1637 C CA . SER A 1 206 ? 1.925 -21.670 57.540 1.00 49.44 206 SER A CA 1
ATOM 1638 C C . SER A 1 206 ? 2.589 -22.994 57.150 1.00 49.44 206 SER A C 1
ATOM 1640 O O . SER A 1 206 ? 3.472 -23.458 57.866 1.00 49.44 206 SER A O 1
ATOM 1642 N N . GLN A 1 207 ? 2.231 -23.589 56.007 1.00 49.22 207 GLN A N 1
ATOM 1643 C CA . GLN A 1 207 ? 2.856 -24.831 55.527 1.00 49.22 207 GLN A CA 1
ATOM 1644 C C . GLN A 1 207 ? 4.074 -24.608 54.610 1.00 49.22 207 GLN A C 1
ATOM 1646 O O . GLN A 1 207 ? 4.891 -25.514 54.478 1.00 49.22 207 GLN A O 1
ATOM 1651 N N . LEU A 1 208 ? 4.256 -23.413 54.031 1.00 47.16 208 LEU A N 1
ATOM 1652 C CA . LEU A 1 208 ? 5.400 -23.104 53.153 1.00 47.16 208 LEU A CA 1
ATOM 1653 C C . LEU A 1 208 ? 6.668 -22.633 53.888 1.00 47.16 208 LEU A C 1
ATOM 1655 O O . LEU A 1 208 ? 7.716 -22.535 53.262 1.00 47.16 208 LEU A O 1
ATOM 1659 N N . LEU A 1 209 ? 6.605 -22.370 55.197 1.00 53.50 209 LEU A N 1
ATOM 1660 C CA . LEU A 1 209 ? 7.758 -21.908 55.988 1.00 53.50 209 LEU A CA 1
ATOM 1661 C C . LEU A 1 209 ? 8.475 -23.017 56.778 1.00 53.50 209 LEU A C 1
ATOM 1663 O O . LEU A 1 209 ? 9.469 -22.732 57.433 1.00 53.50 209 LEU A O 1
ATOM 1667 N N . ASN A 1 210 ? 8.021 -24.274 56.698 1.00 50.94 210 ASN A N 1
ATOM 1668 C CA . ASN A 1 210 ? 8.642 -25.403 57.411 1.00 50.94 210 ASN A CA 1
ATOM 1669 C C . ASN A 1 210 ? 9.429 -26.370 56.503 1.00 50.94 210 ASN A C 1
ATOM 1671 O O . ASN A 1 210 ? 9.798 -27.456 56.942 1.00 50.94 210 ASN A O 1
ATOM 1675 N N . LEU A 1 211 ? 9.710 -25.988 55.253 1.00 47.03 211 LEU A N 1
ATOM 1676 C CA . LEU A 1 211 ? 10.695 -26.664 54.399 1.00 47.03 211 LEU A CA 1
ATOM 1677 C C . LEU A 1 211 ? 11.613 -25.632 53.726 1.00 47.03 211 LEU A C 1
ATOM 1679 O O . LEU A 1 211 ? 11.491 -25.360 52.534 1.00 47.03 211 LEU A O 1
ATOM 1683 N N . SER A 1 212 ? 12.508 -25.045 54.520 1.00 45.28 212 SER A N 1
ATOM 1684 C CA . SER A 1 212 ? 13.767 -24.411 54.098 1.00 45.28 212 SER A CA 1
ATOM 1685 C C . SER A 1 212 ? 14.583 -24.074 55.340 1.00 45.28 212 SER A C 1
ATOM 1687 O O . SER A 1 212 ? 14.254 -23.051 55.978 1.00 45.28 212 SER A O 1
#